Protein AF-A6R8X7-F1 (afdb_monomer_lite)

Radius of gyration: 47.47 Å; chains: 1; bounding box: 83×50×127 Å

Structure (mmCIF, N/CA/C/O backbone):
data_AF-A6R8X7-F1
#
_entry.id   AF-A6R8X7-F1
#
loop_
_atom_site.group_PDB
_atom_site.id
_atom_site.type_symbol
_atom_site.label_atom_id
_atom_site.label_alt_id
_atom_site.label_comp_id
_atom_site.label_asym_id
_atom_site.label_entity_id
_atom_site.label_seq_id
_atom_site.pdbx_PDB_ins_code
_atom_site.Cartn_x
_atom_site.Cartn_y
_atom_site.Cartn_z
_atom_site.occupancy
_atom_site.B_iso_or_equiv
_atom_site.auth_seq_id
_atom_site.auth_comp_id
_atom_site.auth_asym_id
_atom_site.auth_atom_id
_atom_site.pdbx_PDB_model_num
ATOM 1 N N . MET A 1 1 ? 37.451 43.771 -1.219 1.00 37.34 1 MET A N 1
ATOM 2 C CA . MET A 1 1 ? 36.396 43.006 -1.921 1.00 37.34 1 MET A CA 1
ATOM 3 C C . MET A 1 1 ? 36.317 41.623 -1.280 1.00 37.34 1 MET A C 1
ATOM 5 O O . MET A 1 1 ? 37.366 41.019 -1.134 1.00 37.34 1 MET A O 1
ATOM 9 N N . ALA A 1 2 ? 35.209 41.334 -0.580 1.00 38.22 2 ALA A N 1
ATOM 10 C CA . ALA A 1 2 ? 34.290 40.188 -0.779 1.00 38.22 2 ALA A CA 1
ATOM 11 C C . ALA A 1 2 ? 34.938 38.793 -0.572 1.00 38.22 2 ALA A C 1
ATOM 13 O O . ALA A 1 2 ? 35.832 38.441 -1.323 1.00 38.22 2 ALA A O 1
ATOM 14 N N . SER A 1 3 ? 34.662 38.105 0.554 1.00 43.19 3 SER A N 1
ATOM 15 C CA . SER A 1 3 ? 33.676 36.995 0.719 1.00 43.19 3 SER A CA 1
ATOM 16 C C . SER A 1 3 ? 34.099 35.733 -0.051 1.00 43.19 3 SER A C 1
ATOM 18 O O . SER A 1 3 ? 34.394 35.852 -1.227 1.00 43.19 3 SER A O 1
ATOM 20 N N . ALA A 1 4 ? 34.117 34.496 0.435 1.00 45.09 4 ALA A N 1
ATOM 21 C CA . ALA A 1 4 ? 33.889 33.788 1.694 1.00 45.09 4 ALA A CA 1
ATOM 22 C C . ALA A 1 4 ? 34.329 32.339 1.384 1.00 45.09 4 ALA A C 1
ATOM 24 O O . ALA A 1 4 ? 34.168 31.930 0.241 1.00 45.09 4 ALA A O 1
ATOM 25 N N . ASP A 1 5 ? 34.789 31.545 2.352 1.00 43.16 5 ASP A N 1
ATOM 26 C CA . ASP A 1 5 ? 34.767 30.086 2.190 1.00 43.16 5 ASP A CA 1
ATOM 27 C C . ASP A 1 5 ? 34.407 29.419 3.516 1.00 43.16 5 ASP A C 1
ATOM 29 O O . ASP A 1 5 ? 35.125 29.484 4.513 1.00 43.16 5 ASP A O 1
ATOM 33 N N . SER A 1 6 ? 33.215 28.831 3.509 1.00 47.00 6 SER A N 1
ATOM 34 C CA . SER A 1 6 ? 32.589 28.082 4.589 1.00 47.00 6 SER A CA 1
ATOM 35 C C . SER A 1 6 ? 32.490 26.629 4.119 1.00 47.00 6 SER A C 1
ATOM 37 O O . SER A 1 6 ? 31.904 26.388 3.058 1.00 47.00 6 SER A O 1
ATOM 39 N N . PRO A 1 7 ? 33.033 25.642 4.851 1.00 52.03 7 PRO A N 1
ATOM 40 C CA . PRO A 1 7 ? 32.789 24.242 4.542 1.00 52.03 7 PRO A CA 1
ATOM 41 C C . PRO A 1 7 ? 31.361 23.892 4.964 1.00 52.03 7 PRO A C 1
ATOM 43 O O . PRO A 1 7 ? 30.979 24.086 6.117 1.00 52.03 7 PRO A O 1
ATOM 46 N N . ARG A 1 8 ? 30.559 23.405 4.012 1.00 50.06 8 ARG A N 1
ATOM 47 C CA . ARG A 1 8 ? 29.165 23.008 4.234 1.00 50.06 8 ARG A CA 1
ATOM 48 C C . ARG A 1 8 ? 29.096 21.841 5.212 1.00 50.06 8 ARG A C 1
ATOM 50 O O . ARG A 1 8 ? 29.425 20.707 4.873 1.00 50.06 8 ARG A O 1
ATOM 57 N N . ASP A 1 9 ? 28.639 22.177 6.408 1.00 47.78 9 ASP A N 1
ATOM 58 C CA . ASP A 1 9 ? 28.334 21.285 7.511 1.00 47.78 9 ASP A CA 1
ATOM 59 C C . ASP A 1 9 ? 27.195 20.335 7.105 1.00 47.78 9 ASP A C 1
ATOM 61 O O . ASP A 1 9 ? 26.056 20.738 6.842 1.00 47.78 9 ASP A O 1
ATOM 65 N N . GLY A 1 10 ? 27.544 19.061 6.938 1.00 45.88 10 GLY A N 1
ATOM 66 C CA . GLY A 1 10 ? 26.615 17.997 6.607 1.00 45.88 10 GLY A CA 1
ATOM 67 C C . GLY A 1 10 ? 25.770 17.674 7.829 1.00 45.88 10 GLY A C 1
ATOM 68 O O . GLY A 1 10 ? 26.219 16.946 8.709 1.00 45.88 10 GLY A O 1
ATOM 69 N N . LEU A 1 11 ? 24.539 18.190 7.848 1.00 57.38 11 LEU A N 1
ATOM 70 C CA . LEU A 1 11 ? 23.482 17.848 8.800 1.00 57.38 11 LEU A CA 1
ATOM 71 C C . LEU A 1 11 ? 23.252 16.327 8.843 1.00 57.38 11 LEU A C 1
ATOM 73 O O . LEU A 1 11 ? 22.402 15.774 8.147 1.00 57.38 11 LEU A O 1
ATOM 77 N N . ARG A 1 12 ? 24.011 15.642 9.698 1.00 53.84 12 ARG A N 1
ATOM 78 C CA . ARG A 1 12 ? 23.612 14.371 10.289 1.00 53.84 12 ARG A CA 1
ATOM 79 C C . ARG A 1 12 ? 22.831 14.715 11.545 1.00 53.84 12 ARG A C 1
ATOM 81 O O . ARG A 1 12 ? 23.394 15.224 12.509 1.00 53.84 12 ARG A O 1
ATOM 88 N N . SER A 1 13 ? 21.527 14.473 11.523 1.00 58.03 13 SER A N 1
ATOM 89 C CA . SER A 1 13 ? 20.676 14.565 12.707 1.00 58.03 13 SER A CA 1
ATOM 90 C C . SER A 1 13 ? 21.036 13.432 13.671 1.00 58.03 13 SER A C 1
ATOM 92 O O . SER A 1 13 ? 20.394 12.386 13.694 1.00 58.03 13 SER A O 1
ATOM 94 N N . THR A 1 14 ? 22.105 13.616 14.439 1.00 56.12 14 THR A N 1
ATOM 95 C CA . THR A 1 14 ? 22.438 12.754 15.571 1.00 56.12 14 THR A CA 1
ATOM 96 C C . THR A 1 14 ? 21.538 13.158 16.730 1.00 56.12 14 THR A C 1
ATOM 98 O O . THR A 1 14 ? 21.715 14.221 17.322 1.00 56.12 14 THR A O 1
ATOM 101 N N . ILE A 1 15 ? 20.548 12.328 17.047 1.00 61.91 15 ILE A N 1
ATOM 102 C CA . ILE A 1 15 ? 19.757 12.486 18.267 1.00 61.91 15 ILE A CA 1
ATOM 103 C C . ILE A 1 15 ? 20.615 11.945 19.415 1.00 61.91 15 ILE A C 1
ATOM 105 O O . ILE A 1 15 ? 20.773 10.735 19.562 1.00 61.91 15 ILE A O 1
ATOM 109 N N . ILE A 1 16 ? 21.207 12.843 20.202 1.00 58.19 16 ILE A N 1
ATOM 110 C CA . ILE A 1 16 ? 21.877 12.486 21.455 1.00 58.19 16 ILE A CA 1
ATOM 111 C C . ILE A 1 16 ? 20.786 12.347 22.519 1.00 58.19 16 ILE A C 1
ATOM 113 O O . ILE A 1 16 ? 20.230 13.343 22.975 1.00 58.19 16 ILE A O 1
ATOM 117 N N . ILE A 1 17 ? 20.459 11.111 22.896 1.00 58.44 17 ILE A N 1
ATOM 118 C CA . ILE A 1 17 ? 19.644 10.829 24.081 1.00 58.44 17 ILE A CA 1
ATOM 119 C C . ILE A 1 17 ? 20.616 10.701 25.253 1.00 58.44 17 ILE A C 1
ATOM 121 O O . ILE A 1 17 ? 21.241 9.660 25.443 1.00 58.44 17 ILE A O 1
ATOM 125 N N . SER A 1 18 ? 20.777 11.774 26.024 1.00 51.78 18 SER A N 1
ATOM 126 C CA . SER A 1 18 ? 21.433 11.712 27.328 1.00 51.78 18 SER A CA 1
ATOM 127 C C . SER A 1 18 ? 20.451 11.114 28.336 1.00 51.78 18 SER A C 1
ATOM 129 O O . SER A 1 18 ? 19.640 11.827 28.927 1.00 51.78 18 SER A O 1
ATOM 131 N N . SER A 1 19 ? 20.494 9.792 28.495 1.00 59.34 19 SER A N 1
ATOM 132 C CA . SER A 1 19 ? 19.924 9.113 29.657 1.00 59.34 19 SER A CA 1
ATOM 133 C C . SER A 1 19 ? 20.885 9.274 30.824 1.00 59.34 19 SER A C 1
ATOM 135 O O . SER A 1 19 ? 21.751 8.431 31.027 1.00 59.34 19 SER A O 1
ATOM 137 N N . ASP A 1 20 ? 20.725 10.358 31.575 1.00 59.47 20 ASP A N 1
ATOM 138 C CA . ASP A 1 20 ? 21.207 10.396 32.948 1.00 59.47 20 ASP A CA 1
ATOM 139 C C . ASP A 1 20 ? 20.232 11.214 33.794 1.00 59.47 20 ASP A C 1
ATOM 141 O O . ASP A 1 20 ? 20.226 12.445 33.795 1.00 59.47 20 ASP A O 1
ATOM 145 N N . ALA A 1 21 ? 19.311 10.495 34.424 1.00 55.56 21 ALA A N 1
ATOM 146 C CA . ALA A 1 21 ? 18.496 11.005 35.508 1.00 55.56 21 ALA A CA 1
ATOM 147 C C . ALA A 1 21 ? 18.773 10.086 36.694 1.00 55.56 21 ALA A C 1
ATOM 149 O O . ALA A 1 21 ? 18.014 9.159 36.982 1.00 55.56 21 ALA A O 1
ATOM 150 N N . GLU A 1 22 ? 19.919 10.323 37.333 1.00 51.84 22 GLU A N 1
ATOM 151 C CA . GLU A 1 22 ? 20.111 9.962 38.727 1.00 51.84 22 GLU A CA 1
ATOM 152 C C . GLU A 1 22 ? 18.917 10.484 39.537 1.00 51.84 22 GLU A C 1
ATOM 154 O O . GLU A 1 22 ? 18.468 11.625 39.395 1.00 51.84 22 GLU A O 1
ATOM 159 N N . MET A 1 23 ? 18.376 9.596 40.363 1.00 56.53 23 MET A N 1
ATOM 160 C CA . MET A 1 23 ? 17.378 9.894 41.378 1.00 56.53 23 MET A CA 1
ATOM 161 C C . MET A 1 23 ? 17.953 10.921 42.363 1.00 56.53 23 MET A C 1
ATOM 163 O O . MET A 1 23 ? 18.663 10.545 43.292 1.00 56.53 23 MET A O 1
ATOM 167 N N . ASP A 1 24 ? 17.635 12.203 42.179 1.00 46.72 24 ASP A N 1
ATOM 168 C CA . ASP A 1 24 ? 17.902 13.225 43.192 1.00 46.72 24 ASP A CA 1
ATOM 169 C C . ASP A 1 24 ? 16.974 12.971 44.389 1.00 46.72 24 ASP A C 1
ATOM 171 O O . ASP A 1 24 ? 15.756 13.187 44.334 1.00 46.72 24 ASP A O 1
ATOM 175 N N . GLU A 1 25 ? 17.555 12.418 45.457 1.00 52.56 25 GLU A N 1
ATOM 176 C CA . GLU A 1 25 ? 16.937 12.339 46.772 1.00 52.56 25 GLU A CA 1
ATOM 177 C C . GLU A 1 25 ? 16.378 13.712 47.144 1.00 52.56 25 GLU A C 1
ATOM 179 O O . GLU A 1 25 ? 17.078 14.721 47.150 1.00 52.56 25 GLU A O 1
ATOM 184 N N . HIS A 1 26 ? 15.101 13.749 47.514 1.00 50.22 26 HIS A N 1
ATOM 185 C CA . HIS A 1 26 ? 14.464 14.943 48.045 1.00 50.22 26 HIS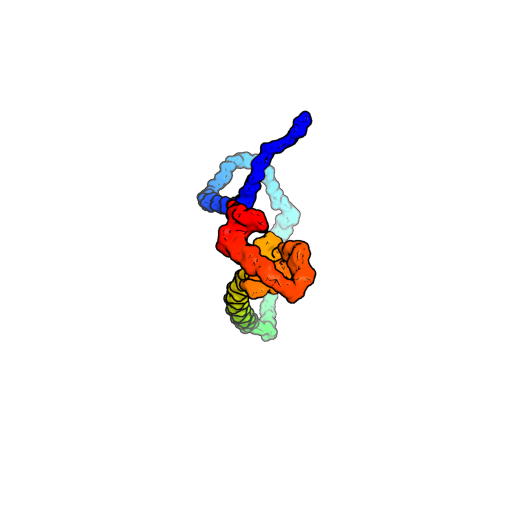 A CA 1
ATOM 186 C C . HIS A 1 26 ? 15.155 15.426 49.329 1.00 50.22 26 HIS A C 1
ATOM 188 O O . HIS A 1 26 ? 14.753 15.085 50.443 1.00 50.22 26 HIS A O 1
ATOM 194 N N . GLN A 1 27 ? 16.156 16.292 49.181 1.00 59.12 27 GLN A N 1
ATOM 195 C CA . GLN A 1 27 ? 16.726 17.049 50.280 1.00 59.12 27 GLN A CA 1
ATOM 196 C C . GLN A 1 27 ? 15.776 18.214 50.622 1.00 59.12 27 GLN A C 1
ATOM 198 O O . GLN A 1 27 ? 15.489 19.062 49.771 1.00 59.12 27 GLN A O 1
ATOM 203 N N . PRO A 1 28 ? 15.239 18.298 51.853 1.00 54.75 28 PRO A N 1
ATOM 204 C CA . PRO A 1 28 ? 14.342 19.384 52.219 1.00 54.75 28 PRO A CA 1
ATOM 205 C C . PRO A 1 28 ? 15.117 20.711 52.305 1.00 54.75 28 PRO A C 1
ATOM 207 O O . PRO A 1 28 ? 16.212 20.756 52.874 1.00 54.75 28 PRO A O 1
ATOM 210 N N . PRO A 1 29 ? 14.556 21.828 51.805 1.00 53.78 29 PRO A N 1
ATOM 211 C CA . PRO A 1 29 ? 15.255 23.104 51.796 1.00 53.78 29 PRO A CA 1
ATOM 212 C C . PRO A 1 29 ? 15.503 23.629 53.216 1.00 53.78 29 PRO A C 1
ATOM 214 O O . PRO A 1 29 ? 14.635 23.583 54.095 1.00 53.78 29 PRO A O 1
ATOM 217 N N . ALA A 1 30 ? 16.699 24.187 53.416 1.00 55.50 30 ALA A N 1
ATOM 218 C CA . ALA A 1 30 ? 17.148 24.792 54.662 1.00 55.50 30 ALA A CA 1
ATOM 219 C C . ALA A 1 30 ? 16.132 25.813 55.215 1.00 55.50 30 ALA A C 1
ATOM 221 O O . ALA A 1 30 ? 15.740 26.784 54.556 1.00 55.50 30 ALA A O 1
ATOM 222 N N . ARG A 1 31 ? 15.721 25.596 56.471 1.00 60.31 31 ARG A N 1
ATOM 223 C CA . ARG A 1 31 ? 14.788 26.444 57.227 1.00 60.31 31 ARG A CA 1
ATOM 224 C C . ARG A 1 31 ? 15.374 27.845 57.435 1.00 60.31 31 ARG A C 1
ATOM 226 O O . ARG A 1 31 ? 16.102 28.086 58.393 1.00 60.31 31 ARG A O 1
ATOM 233 N N . LYS A 1 32 ? 14.989 28.807 56.594 1.00 57.91 32 LYS A N 1
ATOM 234 C CA . LYS A 1 32 ? 15.135 30.232 56.926 1.00 57.91 32 LYS A CA 1
ATOM 235 C C . LYS A 1 32 ? 14.170 30.569 58.066 1.00 57.91 32 LYS A C 1
ATOM 237 O O . LYS A 1 32 ? 12.975 30.283 57.965 1.00 57.91 32 LYS A O 1
ATOM 242 N N . LEU A 1 33 ? 14.688 31.171 59.139 1.00 58.91 33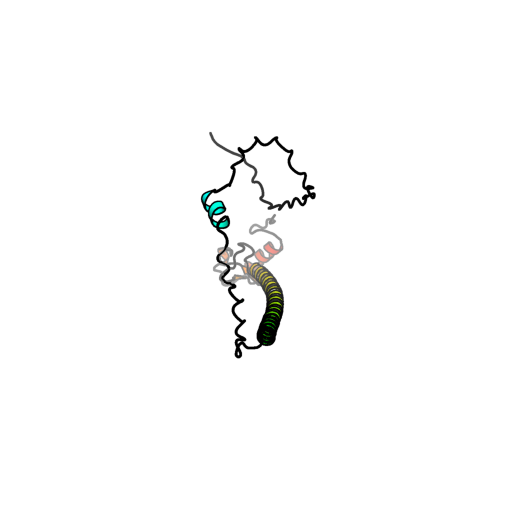 LEU A N 1
ATOM 243 C CA . LEU A 1 33 ? 13.915 31.711 60.261 1.00 58.91 33 LEU A CA 1
ATOM 244 C C . LEU A 1 33 ? 12.826 32.653 59.729 1.00 58.91 33 LEU A C 1
ATOM 246 O O . LEU A 1 33 ? 13.082 33.792 59.338 1.00 58.91 33 LEU A O 1
ATOM 250 N N . ARG A 1 34 ? 11.595 32.139 59.663 1.00 60.19 34 ARG A N 1
ATOM 251 C CA . ARG A 1 34 ? 10.413 32.895 59.257 1.00 60.19 34 ARG A CA 1
ATOM 252 C C . ARG A 1 34 ? 10.146 33.974 60.304 1.00 60.19 34 ARG A C 1
ATOM 254 O O . ARG A 1 34 ? 10.039 33.678 61.492 1.00 60.19 34 ARG A O 1
ATOM 261 N N . ARG A 1 35 ? 10.013 35.224 59.850 1.00 63.84 35 ARG A N 1
ATOM 262 C CA . ARG A 1 35 ? 9.504 36.344 60.656 1.00 63.84 35 ARG A CA 1
ATOM 263 C C . ARG A 1 35 ? 8.218 35.905 61.370 1.00 63.84 35 ARG A C 1
ATOM 265 O O . ARG A 1 35 ? 7.345 35.308 60.737 1.00 63.84 35 ARG A O 1
ATOM 272 N N . LYS A 1 36 ? 8.109 36.185 62.675 1.00 63.84 36 LYS A N 1
ATOM 273 C CA . LYS A 1 36 ? 6.896 35.916 63.459 1.00 63.84 36 LYS A CA 1
ATOM 274 C C . LYS A 1 36 ? 5.721 36.647 62.802 1.00 63.84 36 LYS A C 1
ATOM 276 O O . LYS A 1 36 ? 5.705 37.873 62.748 1.00 63.84 36 LYS A O 1
ATOM 281 N N . ARG A 1 37 ? 4.763 35.888 62.269 1.00 59.25 37 ARG A N 1
ATOM 282 C CA . ARG A 1 37 ? 3.480 36.411 61.786 1.00 59.25 37 ARG A CA 1
ATOM 283 C C . ARG A 1 37 ? 2.742 36.988 63.005 1.00 59.25 37 ARG A C 1
ATOM 285 O O . ARG A 1 37 ? 2.690 36.281 64.015 1.00 59.25 37 ARG A O 1
ATOM 292 N N . PRO A 1 38 ? 2.207 38.222 62.967 1.00 63.25 38 PRO A N 1
ATOM 293 C CA . PRO A 1 38 ? 1.314 38.695 64.018 1.00 63.25 38 PRO A CA 1
ATOM 294 C C . PRO A 1 38 ? 0.186 37.679 64.193 1.00 63.25 38 PRO A C 1
ATOM 296 O O . PRO A 1 38 ? -0.419 37.245 63.211 1.00 63.25 38 PRO A O 1
ATOM 299 N N . ARG A 1 39 ? -0.022 37.230 65.432 1.00 62.47 39 ARG A N 1
ATOM 300 C CA . ARG A 1 39 ? -1.066 36.270 65.784 1.00 62.47 39 ARG A CA 1
ATOM 301 C C . ARG A 1 39 ? -2.405 36.989 65.623 1.00 62.47 39 ARG A C 1
ATOM 303 O O . ARG A 1 39 ? -2.785 37.767 66.486 1.00 62.47 39 ARG A O 1
ATOM 310 N N . THR A 1 40 ? -3.063 36.793 64.485 1.00 63.31 40 THR A N 1
ATOM 311 C CA . THR A 1 40 ? -4.448 37.223 64.287 1.00 63.31 40 THR A CA 1
ATOM 312 C C . THR A 1 40 ? -5.310 36.380 65.216 1.00 63.31 40 THR A C 1
ATOM 314 O O . THR A 1 40 ? -5.409 35.168 65.031 1.00 63.31 40 THR A O 1
ATOM 317 N N . ASP A 1 41 ? -5.842 37.006 66.260 1.00 69.12 41 ASP A N 1
ATOM 318 C CA . ASP A 1 41 ? -6.781 36.371 67.172 1.00 69.12 41 ASP A CA 1
ATOM 319 C C . ASP A 1 41 ? -8.144 36.337 66.472 1.00 69.12 41 ASP A C 1
ATOM 321 O O . ASP A 1 41 ? -8.796 37.365 66.306 1.00 69.12 41 ASP A O 1
ATOM 325 N N . TYR A 1 42 ? -8.526 35.170 65.952 1.00 57.41 42 TYR A N 1
ATOM 326 C CA . TYR A 1 42 ? -9.816 34.948 65.289 1.00 57.41 42 TYR A CA 1
ATOM 327 C C . TYR A 1 42 ? -10.928 34.721 66.323 1.00 57.41 42 TYR A C 1
ATOM 329 O O . TYR A 1 42 ? -11.746 33.820 66.173 1.00 57.41 42 TYR A O 1
ATOM 337 N N . SER A 1 43 ? -10.948 35.520 67.388 1.00 68.25 43 SER A N 1
ATOM 338 C CA . SER A 1 43 ? -12.078 35.561 68.307 1.00 68.25 43 SER A CA 1
ATOM 339 C C . SER A 1 43 ? -13.075 36.583 67.772 1.00 68.25 43 SER A C 1
ATOM 341 O O . SER A 1 43 ? -12.779 37.777 67.700 1.00 68.25 43 SER A O 1
ATOM 343 N N . TYR A 1 44 ? -14.230 36.101 67.310 1.00 67.94 44 TYR A N 1
ATOM 344 C CA . TYR A 1 44 ? -15.323 36.940 66.828 1.00 67.94 44 TYR A CA 1
ATOM 345 C C . TYR A 1 44 ? -16.397 36.976 67.924 1.00 67.94 44 TYR A C 1
ATOM 347 O O . TYR A 1 44 ? -17.278 36.117 67.939 1.00 67.94 44 TYR A O 1
ATOM 355 N N . PRO A 1 45 ? -16.338 37.937 68.866 1.00 68.94 45 PRO A N 1
ATOM 356 C CA . PRO A 1 45 ? -17.146 37.912 70.092 1.00 68.94 45 PRO A CA 1
ATOM 357 C C . PRO A 1 45 ? -18.659 37.940 69.830 1.00 68.94 45 PRO A C 1
ATOM 359 O O . PRO A 1 45 ? -19.443 37.514 70.667 1.00 68.94 45 PRO A O 1
ATOM 362 N N . VAL A 1 46 ? -19.071 38.384 68.639 1.00 67.19 46 VAL A N 1
ATOM 363 C CA . VAL A 1 46 ? -20.468 38.362 68.186 1.00 67.19 46 VAL A CA 1
ATOM 364 C C . VAL A 1 46 ? -20.992 36.933 67.971 1.00 67.19 46 VAL A C 1
ATOM 366 O O . VAL A 1 46 ? -22.182 36.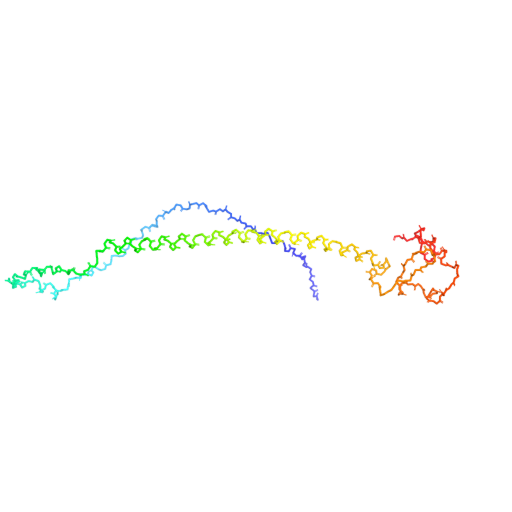713 68.155 1.00 67.19 46 VAL A O 1
ATOM 369 N N . TYR A 1 47 ? -20.137 35.966 67.604 1.00 67.12 47 TYR A N 1
ATOM 370 C CA . TYR A 1 47 ? -20.539 34.557 67.469 1.00 67.12 47 TYR A CA 1
ATOM 371 C C . TYR A 1 47 ? -20.492 33.804 68.797 1.00 67.12 47 TYR A C 1
ATOM 373 O O . TYR A 1 47 ? -21.332 32.942 69.015 1.00 67.12 47 TYR A O 1
ATOM 381 N N . GLU A 1 48 ? -19.555 34.132 69.686 1.00 67.62 48 GLU A N 1
ATOM 382 C CA . GLU A 1 48 ? -19.447 33.473 70.997 1.00 67.62 48 GLU A CA 1
ATOM 383 C C . GLU A 1 48 ? -20.662 33.799 71.888 1.00 67.62 48 GLU A C 1
ATOM 385 O O . GLU A 1 48 ? -21.241 32.902 72.493 1.00 67.62 48 GLU A O 1
ATOM 390 N N . ALA A 1 49 ? -21.152 35.046 71.851 1.00 69.56 49 ALA A N 1
ATOM 391 C CA . ALA A 1 49 ? -22.327 35.477 72.618 1.00 69.56 49 ALA A CA 1
ATOM 392 C C . ALA A 1 49 ? -23.652 34.794 72.206 1.00 69.56 49 ALA A C 1
ATOM 394 O O . ALA A 1 49 ? -24.632 34.875 72.939 1.00 69.56 49 ALA A O 1
ATOM 395 N N . LEU A 1 50 ? -23.704 34.115 71.050 1.00 63.81 50 LEU A N 1
ATOM 396 C CA . LEU A 1 50 ? -24.872 33.330 70.615 1.00 63.81 50 LEU A CA 1
ATOM 397 C C . LEU A 1 50 ? -25.001 31.986 71.351 1.00 63.81 50 LEU A C 1
ATOM 399 O O . LEU A 1 50 ? -26.039 31.335 71.233 1.00 63.81 50 LEU A O 1
ATOM 403 N N . PHE A 1 51 ? -23.963 31.559 72.077 1.00 62.38 51 PHE A N 1
ATOM 404 C CA . PHE A 1 51 ? -23.923 30.276 72.784 1.00 62.38 51 PHE A CA 1
ATOM 405 C C . PHE A 1 51 ? -24.056 30.403 74.311 1.00 62.38 51 PHE A C 1
ATOM 407 O O . PHE A 1 51 ? -24.171 29.377 74.981 1.00 62.38 51 PHE A O 1
ATOM 414 N N . ASP A 1 52 ? -24.083 31.629 74.847 1.00 65.00 52 ASP A N 1
ATOM 415 C CA . ASP A 1 52 ? -24.210 31.907 76.288 1.00 65.00 52 ASP A CA 1
ATOM 416 C C . ASP A 1 52 ? -25.670 31.994 76.778 1.00 65.00 52 ASP A C 1
ATOM 418 O O . ASP A 1 52 ? -25.922 32.006 77.986 1.00 65.00 52 ASP A O 1
ATOM 422 N N . ASP A 1 53 ? -26.651 32.019 75.869 1.00 67.12 53 ASP A N 1
ATOM 423 C CA . ASP A 1 53 ? -28.065 31.958 76.246 1.00 67.12 53 ASP A CA 1
ATOM 424 C C . ASP A 1 53 ? -28.430 30.536 76.720 1.00 67.12 53 ASP A C 1
ATOM 426 O O . ASP A 1 53 ? -28.147 29.557 76.016 1.00 67.12 53 ASP A O 1
ATOM 430 N N . PRO A 1 54 ? -29.106 30.369 77.878 1.00 64.31 54 PRO A N 1
ATOM 431 C CA . PRO A 1 54 ? -29.632 29.074 78.282 1.00 64.31 54 PRO A CA 1
ATOM 432 C C . PRO A 1 54 ? -30.574 28.579 77.188 1.00 64.31 54 PRO A C 1
ATOM 434 O O . PRO A 1 54 ? -31.619 29.183 76.936 1.00 64.31 54 PRO A O 1
ATOM 437 N N . ALA A 1 55 ? -30.187 27.487 76.526 1.00 63.56 55 ALA A N 1
ATOM 438 C CA . ALA A 1 55 ? -30.973 26.887 75.462 1.00 63.56 55 ALA A CA 1
ATOM 439 C C . ALA A 1 55 ? -32.438 26.751 75.916 1.00 63.56 55 ALA A C 1
ATOM 441 O O . ALA A 1 55 ? -32.683 26.177 76.986 1.00 63.56 55 ALA A O 1
ATOM 442 N N . PRO A 1 56 ? -33.428 27.223 75.132 1.00 53.72 56 PRO A N 1
ATOM 443 C CA . PRO A 1 56 ? -34.803 26.828 75.360 1.00 53.72 56 PRO A CA 1
ATOM 444 C C . PRO A 1 56 ? -34.819 25.302 75.326 1.00 53.72 56 PRO A C 1
ATOM 446 O O . PRO A 1 56 ? -34.511 24.693 74.300 1.00 53.72 56 PRO A O 1
ATOM 449 N N . SER A 1 57 ? -35.125 24.682 76.466 1.00 58.03 57 SER A N 1
ATOM 450 C CA . SER A 1 57 ? -35.352 23.242 76.590 1.00 58.03 57 SER A CA 1
ATOM 451 C C . SER A 1 57 ? -36.677 22.888 75.911 1.00 58.03 57 SER A C 1
ATOM 453 O O . SER A 1 57 ? -37.629 22.406 76.518 1.00 58.03 57 SER A O 1
ATOM 455 N N . GLU A 1 58 ? -36.765 23.163 74.616 1.00 55.09 58 GLU A N 1
ATOM 456 C CA . GLU A 1 58 ? -37.662 22.449 73.739 1.00 55.09 58 GLU A CA 1
ATOM 457 C C . GLU A 1 58 ? -36.906 21.196 73.330 1.00 55.09 58 GLU A C 1
ATOM 459 O O . GLU A 1 58 ? -36.053 21.219 72.441 1.00 55.09 58 GLU A O 1
ATOM 464 N N . MET A 1 59 ? -37.207 20.089 74.011 1.00 54.12 59 MET A N 1
ATOM 465 C CA . MET A 1 59 ? -36.902 18.746 73.532 1.00 54.12 59 MET A CA 1
ATOM 466 C C . MET A 1 59 ? -37.500 18.583 72.130 1.00 54.12 59 MET A C 1
ATOM 468 O O . MET A 1 59 ? -38.603 18.065 71.952 1.00 54.12 59 MET A O 1
ATOM 472 N N . ARG A 1 60 ? -36.767 19.026 71.107 1.00 53.84 60 ARG A N 1
ATOM 473 C CA . ARG A 1 60 ? -37.025 18.677 69.720 1.00 53.84 60 ARG A CA 1
ATOM 474 C C . ARG A 1 60 ? -36.751 17.191 69.624 1.00 53.84 60 ARG A C 1
ATOM 476 O O . ARG A 1 60 ? -35.607 16.763 69.491 1.00 53.84 60 ARG A O 1
ATOM 483 N N . GLN A 1 61 ? -37.811 16.395 69.753 1.00 62.75 61 GLN A N 1
ATOM 484 C CA . GLN A 1 61 ? -37.743 14.983 69.420 1.00 62.75 61 GLN A CA 1
ATOM 485 C C . GLN A 1 61 ? -37.078 14.861 68.042 1.00 62.75 61 GLN A C 1
ATOM 487 O O . GLN A 1 61 ? -37.469 15.599 67.129 1.00 62.75 61 GLN A O 1
ATOM 492 N N . PRO A 1 62 ? -36.090 13.961 67.872 1.00 61.34 62 PRO A N 1
ATOM 493 C CA . PRO A 1 62 ? -35.514 13.723 66.563 1.00 61.34 62 PRO A CA 1
ATOM 494 C C . PRO A 1 62 ? -36.677 13.425 65.617 1.00 61.34 62 PRO A C 1
ATOM 496 O O . PRO A 1 62 ? -37.521 12.590 65.972 1.00 61.34 62 PRO A O 1
ATOM 499 N N . PRO A 1 63 ? -36.790 14.114 64.465 1.00 60.47 63 PRO A N 1
ATOM 500 C CA . PRO A 1 63 ? -37.888 13.875 63.548 1.00 60.47 63 PRO A CA 1
ATOM 501 C C . PRO A 1 63 ? -37.897 12.380 63.261 1.00 60.47 63 PRO A C 1
ATOM 503 O O . PRO A 1 63 ? -36.909 11.836 62.761 1.00 60.47 63 PRO A O 1
ATOM 506 N N . LYS A 1 64 ? -38.975 11.701 63.681 1.00 63.28 64 LYS A N 1
ATOM 507 C CA . LYS A 1 64 ? -39.137 10.257 63.505 1.00 63.28 64 LYS A CA 1
ATOM 508 C C . LYS A 1 64 ? -38.834 9.983 62.042 1.00 63.28 64 LYS A C 1
ATOM 510 O O . LYS A 1 64 ? -39.580 10.463 61.188 1.00 63.28 64 LYS A O 1
ATOM 515 N N . LYS A 1 65 ? -37.709 9.303 61.767 1.00 63.28 65 LYS A N 1
ATOM 516 C CA . LYS A 1 65 ? -37.260 8.972 60.411 1.00 63.28 65 LYS A CA 1
ATOM 517 C C . LYS A 1 65 ? -38.459 8.362 59.700 1.00 63.28 65 LYS A C 1
ATOM 519 O O . LYS A 1 65 ? -38.847 7.235 60.005 1.00 63.28 65 LYS A O 1
ATOM 524 N N . ARG A 1 66 ? -39.103 9.132 58.820 1.00 60.50 66 ARG A N 1
ATOM 525 C CA . ARG A 1 66 ? -40.196 8.621 58.004 1.00 60.50 66 ARG A CA 1
ATOM 526 C C . ARG A 1 66 ? -39.558 7.524 57.162 1.00 60.50 66 ARG A C 1
ATOM 528 O O . ARG A 1 66 ? -38.701 7.819 56.335 1.00 60.50 66 ARG A O 1
ATOM 535 N N . LYS A 1 67 ? -39.900 6.260 57.430 1.00 58.81 67 LYS A N 1
ATOM 536 C CA . LYS A 1 67 ? -39.595 5.160 56.513 1.00 58.81 67 LYS A CA 1
ATOM 537 C C . LYS A 1 67 ? -40.279 5.533 55.207 1.00 58.81 67 LYS A C 1
ATOM 539 O O . LYS A 1 67 ? -41.502 5.501 55.149 1.00 58.81 67 LYS A O 1
ATOM 544 N N . ILE A 1 68 ? -39.507 5.975 54.219 1.00 60.03 68 ILE A N 1
ATOM 545 C CA . ILE A 1 68 ? -40.000 6.184 52.861 1.00 60.03 68 ILE A CA 1
ATOM 546 C C . ILE A 1 68 ? -40.255 4.771 52.321 1.00 60.03 68 ILE A C 1
ATOM 548 O O . ILE A 1 68 ? -39.283 4.052 52.096 1.00 60.03 68 ILE A O 1
ATOM 552 N N . PRO A 1 69 ? -41.513 4.318 52.175 1.00 58.69 69 PRO A N 1
ATOM 553 C CA . PRO A 1 69 ? -41.800 2.906 51.909 1.00 58.69 69 PRO A CA 1
ATOM 554 C C . PRO A 1 69 ? -41.468 2.482 50.471 1.00 58.69 69 PRO A C 1
ATOM 556 O O . PRO A 1 69 ? -41.454 1.295 50.179 1.00 58.69 69 PRO A O 1
ATOM 559 N N . ASN A 1 70 ? -41.194 3.451 49.589 1.00 59.78 70 ASN A N 1
ATOM 560 C CA . ASN A 1 70 ? -41.099 3.264 48.139 1.00 59.78 70 ASN A CA 1
ATOM 561 C C . ASN A 1 70 ? -39.710 3.576 47.563 1.00 59.78 70 ASN A C 1
ATOM 563 O O . ASN A 1 70 ? -39.586 3.769 46.357 1.00 59.78 70 ASN A O 1
ATOM 567 N N . LEU A 1 71 ? -38.667 3.680 48.395 1.00 60.25 71 LEU A N 1
ATOM 568 C CA . LEU A 1 71 ? -37.309 3.799 47.868 1.00 60.25 71 LEU A CA 1
ATOM 569 C C . LEU A 1 71 ? -36.881 2.398 47.402 1.00 60.25 71 LEU A C 1
ATOM 571 O O . LEU A 1 71 ? -36.829 1.498 48.247 1.00 60.25 71 LEU A O 1
ATOM 575 N N . PRO A 1 72 ? -36.626 2.173 46.097 1.00 65.62 72 PRO A N 1
ATOM 576 C CA . PRO A 1 72 ? -36.108 0.892 45.635 1.00 65.62 72 PRO A CA 1
ATOM 577 C C . PRO A 1 72 ? -34.859 0.557 46.447 1.00 65.62 72 PRO A C 1
ATOM 579 O O . PRO A 1 72 ? -34.087 1.456 46.792 1.00 65.62 72 PRO A O 1
ATOM 582 N N . ASN A 1 73 ? -34.699 -0.719 46.811 1.00 80.44 73 ASN A N 1
ATOM 583 C CA . ASN A 1 73 ? -33.595 -1.161 47.653 1.00 80.44 73 ASN A CA 1
ATOM 584 C C . ASN A 1 73 ? -32.279 -0.671 47.033 1.00 80.44 73 ASN A C 1
ATOM 586 O O . ASN A 1 73 ? -31.884 -1.137 45.965 1.00 80.44 73 ASN A O 1
ATOM 590 N N . LEU A 1 74 ? -31.629 0.293 47.688 1.00 86.00 74 LEU A N 1
ATOM 591 C CA . LEU A 1 74 ? -30.443 0.976 47.175 1.00 86.00 74 LEU A CA 1
ATOM 592 C C . LEU A 1 74 ? -29.345 -0.020 46.773 1.00 86.00 74 LEU A C 1
ATOM 594 O O . LEU A 1 74 ? -28.647 0.215 45.791 1.00 86.00 74 LEU A O 1
ATOM 598 N N . GLY A 1 75 ? -29.252 -1.154 47.481 1.00 89.50 75 GLY A N 1
ATOM 599 C CA . GLY A 1 75 ? -28.343 -2.248 47.137 1.00 89.50 75 GLY A CA 1
ATOM 600 C C . GLY A 1 75 ? -28.617 -2.819 45.745 1.00 89.50 75 GLY A C 1
ATOM 601 O O . GLY A 1 75 ? -27.709 -2.887 44.928 1.00 89.50 75 GLY A O 1
ATOM 602 N N . THR A 1 76 ? -29.880 -3.107 45.421 1.00 88.81 76 THR A N 1
ATOM 603 C CA . THR A 1 76 ? -30.263 -3.650 44.102 1.00 88.81 76 THR A CA 1
ATOM 604 C C . THR A 1 76 ? -30.015 -2.664 42.957 1.00 88.81 76 THR A C 1
ATOM 606 O O . THR A 1 76 ? -29.600 -3.067 41.871 1.00 88.81 76 THR A O 1
ATOM 609 N N . VAL A 1 77 ? -30.216 -1.361 43.195 1.00 91.38 77 VAL A N 1
ATOM 610 C CA . VAL A 1 77 ? -29.937 -0.311 42.200 1.00 91.38 77 VAL A CA 1
ATOM 611 C C . VAL A 1 77 ? -28.436 -0.213 41.937 1.00 91.38 77 VAL A C 1
ATOM 613 O O . VAL A 1 77 ? -28.020 -0.138 40.782 1.00 91.38 77 VAL A O 1
ATOM 616 N N . LEU A 1 78 ? -27.623 -0.253 42.996 1.00 94.88 78 LEU A N 1
ATOM 617 C CA . LEU A 1 78 ? -26.169 -0.194 42.893 1.00 94.88 78 LEU A CA 1
ATOM 618 C C . LEU A 1 78 ? -25.596 -1.434 42.194 1.00 94.88 78 LEU A C 1
ATOM 620 O O . LEU A 1 78 ? -24.761 -1.298 41.306 1.00 94.88 78 LEU A O 1
ATOM 624 N N . GLU A 1 79 ? -26.072 -2.628 42.546 1.00 94.69 79 GLU A N 1
ATOM 625 C CA . GLU A 1 79 ? -25.681 -3.882 41.892 1.00 94.69 79 GLU A CA 1
ATOM 626 C C . GLU A 1 79 ? -26.022 -3.867 40.399 1.00 94.69 79 GLU A C 1
ATOM 628 O O . GLU A 1 79 ? -25.171 -4.178 39.567 1.00 94.69 79 GLU A O 1
ATOM 633 N N . THR A 1 80 ? -27.233 -3.422 40.044 1.00 95.81 80 THR A N 1
ATOM 634 C CA . THR A 1 80 ? -27.661 -3.309 38.641 1.00 95.81 80 THR A CA 1
ATOM 635 C C . THR A 1 80 ? -26.798 -2.306 37.874 1.00 95.81 80 THR A C 1
ATOM 637 O O . THR A 1 80 ? -26.377 -2.585 36.751 1.00 95.81 80 THR A O 1
ATOM 640 N N . ALA A 1 81 ? -26.493 -1.153 38.476 1.00 96.56 81 ALA A N 1
ATOM 641 C CA . ALA A 1 81 ? -25.627 -0.148 37.865 1.00 96.56 81 ALA A CA 1
ATOM 642 C C . ALA A 1 81 ? -24.200 -0.680 37.656 1.00 96.56 81 ALA A C 1
ATOM 644 O O . ALA A 1 81 ? -23.647 -0.534 36.566 1.00 96.56 81 ALA A O 1
ATOM 645 N N . ASN A 1 82 ? -23.632 -1.354 38.658 1.00 97.56 82 ASN A N 1
ATOM 646 C CA . ASN A 1 82 ? -22.301 -1.954 38.572 1.00 97.56 82 ASN A CA 1
ATOM 647 C C . ASN A 1 82 ? -22.237 -3.033 37.489 1.00 97.56 82 ASN A C 1
ATOM 649 O O . ASN A 1 82 ? -21.296 -3.050 36.696 1.00 97.56 82 ASN A O 1
ATOM 653 N N . GLN A 1 83 ? -23.257 -3.889 37.405 1.00 97.88 83 GLN A N 1
ATOM 654 C CA . GLN A 1 83 ? -23.337 -4.895 36.351 1.00 97.88 83 GLN A CA 1
ATOM 655 C C . GLN A 1 83 ? -23.458 -4.248 34.965 1.00 97.88 83 GLN A C 1
ATOM 657 O O . GLN A 1 83 ? -22.817 -4.699 34.017 1.00 97.88 83 GLN A O 1
ATOM 662 N N . GLY A 1 84 ? -24.237 -3.169 34.843 1.00 98.25 84 GLY A N 1
ATOM 663 C CA . GLY A 1 84 ? -24.340 -2.389 33.610 1.00 98.25 84 GLY A CA 1
ATOM 664 C C . GLY A 1 84 ? -22.992 -1.818 33.168 1.00 98.25 84 GLY A C 1
ATOM 665 O O . GLY A 1 84 ? -22.607 -1.988 32.013 1.00 98.25 84 GLY A O 1
ATOM 666 N N . ILE A 1 85 ? -22.244 -1.209 34.093 1.00 98.38 85 ILE A N 1
ATOM 667 C CA . ILE A 1 85 ? -20.899 -0.674 33.830 1.00 98.38 85 ILE A CA 1
ATOM 668 C C . ILE A 1 85 ? -19.949 -1.791 33.392 1.00 98.38 85 ILE A C 1
ATOM 670 O O . ILE A 1 85 ? -19.245 -1.631 32.398 1.00 98.38 85 ILE A O 1
ATOM 674 N N . HIS A 1 86 ? -19.960 -2.929 34.090 1.00 98.44 86 HIS A N 1
ATOM 675 C CA . HIS A 1 86 ? -19.120 -4.074 33.747 1.00 98.44 86 HIS A CA 1
ATOM 676 C C . HIS A 1 86 ? -19.416 -4.593 32.334 1.00 98.44 86 HIS A C 1
ATOM 678 O O . HIS A 1 86 ? -18.504 -4.816 31.545 1.00 98.44 86 HIS A O 1
ATOM 684 N N . ASN A 1 87 ? -20.694 -4.738 31.978 1.00 98.25 87 ASN A N 1
ATOM 685 C CA . ASN A 1 87 ? -21.085 -5.210 30.650 1.00 98.25 87 ASN A CA 1
ATOM 686 C C . ASN A 1 87 ? -20.639 -4.245 29.540 1.00 98.25 87 ASN A C 1
ATOM 688 O O . ASN A 1 87 ? -20.186 -4.691 28.487 1.00 98.25 87 ASN A O 1
ATOM 692 N N . ILE A 1 88 ? -20.747 -2.932 29.775 1.00 98.50 88 ILE A N 1
ATOM 693 C CA . ILE A 1 88 ? -20.265 -1.913 28.832 1.00 98.50 88 ILE A CA 1
ATOM 694 C C . ILE A 1 88 ? -18.744 -2.001 28.693 1.00 98.50 88 ILE A C 1
ATOM 696 O O . ILE A 1 88 ? -18.241 -1.998 27.572 1.00 98.50 88 ILE A O 1
ATOM 700 N N . PHE A 1 89 ? -18.021 -2.114 29.809 1.00 98.69 89 PHE A N 1
ATOM 701 C CA . PHE A 1 89 ? -16.566 -2.231 29.803 1.00 98.69 89 PHE A CA 1
ATOM 702 C C . PHE A 1 89 ? -16.098 -3.439 28.986 1.00 98.69 89 PHE A C 1
ATOM 704 O O . PHE A 1 89 ? -15.268 -3.283 28.095 1.00 98.69 89 PHE A O 1
ATOM 711 N N . GLU A 1 90 ? -16.676 -4.617 29.222 1.00 98.50 90 GLU A N 1
ATOM 712 C CA . GLU A 1 90 ? -16.325 -5.829 28.477 1.00 98.50 90 GLU A CA 1
ATOM 713 C C . GLU A 1 90 ? -16.635 -5.700 26.981 1.00 98.50 90 GLU A C 1
ATOM 715 O O . GLU A 1 90 ? -15.823 -6.090 26.140 1.00 98.50 90 GLU A O 1
ATOM 720 N N . ALA A 1 91 ? -17.780 -5.106 26.628 1.00 98.56 91 ALA A N 1
ATOM 721 C CA . ALA A 1 91 ? -18.149 -4.889 25.233 1.00 98.56 91 ALA A CA 1
ATOM 722 C C . ALA A 1 91 ? -17.183 -3.928 24.519 1.00 98.56 91 ALA A C 1
ATOM 724 O O . ALA A 1 91 ? -16.758 -4.203 23.397 1.00 98.56 91 ALA A O 1
ATOM 725 N N . GLU A 1 92 ? -16.814 -2.815 25.154 1.00 98.50 92 GLU A N 1
ATOM 726 C CA . GLU A 1 92 ? -15.849 -1.861 24.596 1.00 98.50 92 GLU A CA 1
ATOM 727 C C . GLU A 1 92 ? -14.436 -2.447 24.529 1.00 98.50 92 GLU A C 1
ATOM 729 O O . GLU A 1 92 ? -13.735 -2.273 23.534 1.00 98.50 92 GLU A O 1
ATOM 734 N N . HIS A 1 93 ? -14.029 -3.219 25.535 1.00 98.62 93 HIS A N 1
ATOM 735 C CA . HIS A 1 93 ? -12.749 -3.916 25.531 1.00 98.62 93 HIS A CA 1
ATOM 736 C C . HIS A 1 93 ? -12.662 -4.950 24.397 1.00 98.62 93 HIS A C 1
ATOM 738 O O . HIS A 1 93 ? -11.644 -5.022 23.706 1.00 98.62 93 HIS A O 1
ATOM 744 N N . ALA A 1 94 ? -13.736 -5.704 24.139 1.00 98.62 94 ALA A N 1
ATOM 745 C CA . ALA A 1 94 ? -13.803 -6.624 23.006 1.00 98.62 94 ALA A CA 1
ATOM 746 C C . ALA A 1 94 ? -13.677 -5.893 21.657 1.00 98.62 94 ALA A C 1
ATOM 748 O O . ALA A 1 94 ? -12.937 -6.345 20.783 1.00 98.62 94 ALA A O 1
ATOM 749 N N . LYS A 1 95 ? -14.334 -4.734 21.499 1.00 98.69 95 LYS A N 1
ATOM 750 C CA . LYS A 1 95 ? -14.169 -3.881 20.306 1.00 98.69 95 LYS A CA 1
ATOM 751 C C . LYS A 1 95 ? -12.735 -3.369 20.166 1.00 98.69 95 LYS A C 1
ATOM 753 O O . LYS A 1 95 ? -12.200 -3.375 19.063 1.00 98.69 95 LYS A O 1
ATOM 758 N N . GLY A 1 96 ? -12.111 -2.959 21.272 1.00 98.69 96 GLY A N 1
ATOM 759 C CA . GLY A 1 96 ? -10.719 -2.512 21.298 1.00 98.69 96 GLY A CA 1
ATOM 760 C C . GLY A 1 96 ? -9.757 -3.589 20.800 1.00 98.69 96 GLY A C 1
ATOM 761 O O . GLY A 1 96 ? -8.922 -3.308 19.945 1.00 98.69 96 GLY A O 1
ATOM 762 N N . LYS A 1 97 ? -9.937 -4.835 21.254 1.00 98.69 97 LYS A N 1
ATOM 763 C CA . LYS A 1 97 ? -9.154 -5.984 20.776 1.00 98.69 97 LYS A CA 1
ATOM 764 C C . LYS A 1 97 ? -9.337 -6.244 19.284 1.00 98.69 97 LYS A C 1
ATOM 766 O O . LYS A 1 97 ? -8.351 -6.388 18.573 1.00 98.69 97 LYS A O 1
ATOM 771 N N . ALA A 1 98 ? -10.580 -6.252 18.802 1.00 98.62 98 ALA A N 1
ATOM 772 C CA . ALA A 1 98 ? -10.858 -6.459 17.381 1.00 98.62 98 ALA A CA 1
ATOM 773 C C . ALA A 1 98 ? -10.212 -5.369 16.507 1.00 98.62 98 ALA A C 1
ATOM 775 O O . ALA A 1 98 ? -9.620 -5.664 15.470 1.00 98.62 98 ALA A O 1
ATOM 776 N N . LEU A 1 99 ? -10.271 -4.109 16.951 1.00 98.81 99 LEU A N 1
ATOM 777 C CA . LEU A 1 99 ? -9.630 -2.999 16.251 1.00 98.81 99 LEU A CA 1
ATOM 778 C C . LEU A 1 99 ? -8.100 -3.116 16.268 1.00 98.81 99 LEU A C 1
ATOM 780 O O . LEU A 1 99 ? -7.445 -2.808 15.275 1.00 98.81 99 LEU A O 1
ATOM 784 N N . GLU A 1 100 ? -7.515 -3.560 17.380 1.00 98.75 100 GLU A N 1
ATOM 785 C CA . GLU A 1 100 ? -6.074 -3.787 17.479 1.00 98.75 100 GLU A CA 1
ATOM 786 C C . GLU A 1 100 ? -5.602 -4.873 16.500 1.00 98.75 100 GLU A C 1
ATOM 788 O O . GLU A 1 100 ? -4.610 -4.671 15.795 1.00 98.75 100 GLU A O 1
ATOM 793 N N . GLU A 1 101 ? -6.340 -5.979 16.389 1.00 98.69 101 GLU A N 1
ATOM 794 C CA . GLU A 1 101 ? -6.078 -7.037 15.406 1.00 98.69 101 GLU A CA 1
ATOM 795 C C . GLU A 1 101 ? -6.164 -6.511 13.965 1.00 98.69 101 GLU A C 1
ATOM 797 O O . GLU A 1 101 ? -5.283 -6.789 13.145 1.00 98.69 101 GLU A O 1
ATOM 802 N N . GLU A 1 102 ? -7.169 -5.687 13.652 1.00 98.69 102 GLU A N 1
ATOM 803 C CA . GLU A 1 102 ? -7.308 -5.067 12.331 1.00 98.69 102 GLU A CA 1
ATOM 804 C C . GLU A 1 102 ? -6.139 -4.121 12.020 1.00 98.69 102 GLU A C 1
ATOM 806 O O . GLU A 1 102 ? -5.564 -4.168 10.930 1.00 98.69 102 GLU A O 1
ATOM 811 N N . VAL A 1 103 ? -5.715 -3.306 12.989 1.00 98.81 103 VAL A N 1
ATOM 812 C CA . VAL A 1 103 ? -4.544 -2.431 12.842 1.00 98.81 103 VAL A CA 1
ATOM 813 C C . VAL A 1 103 ? -3.277 -3.249 12.592 1.00 98.81 103 VAL A C 1
ATOM 815 O O . VAL A 1 103 ? -2.472 -2.879 11.733 1.00 98.81 103 VAL A O 1
ATOM 818 N N . GLN A 1 104 ? -3.079 -4.358 13.306 1.00 98.75 104 GLN A N 1
ATOM 819 C CA . GLN A 1 104 ? -1.937 -5.246 13.082 1.00 98.75 104 GLN A CA 1
ATOM 820 C C . GLN A 1 104 ? -1.976 -5.871 11.681 1.00 98.75 104 GLN A C 1
ATOM 822 O O . GLN A 1 104 ? -0.962 -5.856 10.975 1.00 98.75 104 GLN A O 1
ATOM 827 N N . HIS A 1 105 ? -3.144 -6.344 11.242 1.00 98.69 105 HIS A N 1
ATOM 828 C CA . HIS A 1 105 ? -3.342 -6.874 9.895 1.00 98.69 105 HIS A CA 1
ATOM 829 C C . HIS A 1 105 ? -3.022 -5.826 8.817 1.00 98.69 105 HIS A C 1
ATOM 831 O O . HIS A 1 105 ? -2.233 -6.088 7.905 1.00 98.69 105 HIS A O 1
ATOM 837 N N . LEU A 1 106 ? -3.570 -4.614 8.944 1.00 98.81 106 LEU A N 1
ATOM 838 C CA . LEU A 1 106 ? -3.332 -3.521 8.000 1.00 98.81 106 LEU A CA 1
ATOM 839 C C . LEU A 1 106 ? -1.855 -3.120 7.950 1.00 98.81 106 LEU A C 1
ATOM 841 O O . LEU A 1 106 ? -1.322 -2.873 6.869 1.00 98.81 106 LEU A O 1
ATOM 845 N N . ARG A 1 107 ? -1.158 -3.103 9.092 1.00 98.81 107 ARG A N 1
ATOM 846 C CA . ARG A 1 107 ? 0.292 -2.852 9.133 1.00 98.81 107 ARG A CA 1
ATOM 847 C C . ARG A 1 107 ? 1.069 -3.912 8.358 1.00 98.81 107 ARG A C 1
ATOM 849 O O . ARG A 1 107 ? 1.912 -3.554 7.538 1.00 98.81 107 ARG A O 1
ATOM 856 N N . ALA A 1 108 ? 0.760 -5.192 8.562 1.00 98.62 108 ALA A N 1
ATOM 857 C CA . ALA A 1 108 ? 1.395 -6.281 7.821 1.00 98.62 108 ALA A CA 1
ATOM 858 C C . ALA A 1 108 ? 1.131 -6.170 6.310 1.00 98.62 108 ALA A C 1
ATOM 860 O O . ALA A 1 108 ? 2.029 -6.381 5.489 1.00 98.62 108 ALA A O 1
ATOM 861 N N . GLU A 1 109 ? -0.087 -5.785 5.927 1.00 98.75 109 GLU A N 1
ATOM 862 C CA . GLU A 1 109 ? -0.440 -5.560 4.532 1.00 98.75 109 GLU A CA 1
ATOM 863 C C . GLU A 1 109 ? 0.310 -4.372 3.911 1.00 98.75 109 GLU A C 1
ATOM 865 O O . GLU A 1 109 ? 0.794 -4.494 2.782 1.00 98.75 109 GLU A O 1
ATOM 870 N N . ILE A 1 110 ? 0.454 -3.255 4.630 1.00 98.81 110 ILE A N 1
ATOM 871 C CA . ILE A 1 110 ? 1.253 -2.105 4.184 1.00 98.81 110 ILE A CA 1
ATOM 872 C C . ILE A 1 110 ? 2.707 -2.528 3.976 1.00 98.81 110 ILE A C 1
ATOM 874 O O . ILE A 1 110 ? 3.263 -2.267 2.914 1.00 98.81 110 ILE A O 1
ATOM 878 N N . THR A 1 111 ? 3.310 -3.245 4.927 1.00 98.75 111 THR A N 1
ATOM 879 C CA . THR A 1 111 ? 4.686 -3.747 4.785 1.00 98.75 111 THR A CA 1
ATOM 880 C C . THR A 1 111 ? 4.837 -4.636 3.549 1.00 98.75 111 THR A C 1
ATOM 882 O O . THR A 1 111 ? 5.778 -4.466 2.772 1.00 98.75 111 THR A O 1
ATOM 885 N N . ARG A 1 112 ? 3.884 -5.544 3.309 1.00 98.75 112 ARG A N 1
ATOM 886 C CA . ARG A 1 112 ? 3.876 -6.405 2.118 1.00 98.75 112 ARG A CA 1
ATOM 887 C C . ARG A 1 112 ? 3.765 -5.595 0.822 1.00 98.75 112 ARG A C 1
ATOM 889 O O . ARG A 1 112 ? 4.482 -5.886 -0.135 1.00 98.75 112 ARG A O 1
ATOM 896 N N . LYS A 1 113 ? 2.864 -4.607 0.778 1.00 98.75 113 LYS A N 1
ATOM 897 C CA . LYS A 1 113 ? 2.655 -3.744 -0.396 1.00 98.75 113 LYS A CA 1
ATOM 898 C C . LYS A 1 113 ? 3.861 -2.847 -0.661 1.00 98.75 113 LYS A C 1
ATOM 900 O O . LYS A 1 113 ? 4.267 -2.752 -1.812 1.00 98.75 113 LYS A O 1
ATOM 905 N N . ASN A 1 114 ? 4.486 -2.287 0.371 1.00 98.75 114 ASN A N 1
ATOM 906 C CA . ASN A 1 114 ? 5.716 -1.508 0.226 1.00 98.75 114 ASN A CA 1
ATOM 907 C C . ASN A 1 114 ? 6.831 -2.356 -0.395 1.00 98.75 114 ASN A C 1
ATOM 909 O O . ASN A 1 114 ? 7.423 -1.948 -1.384 1.00 98.75 114 ASN A O 1
ATOM 913 N N . GLY A 1 115 ? 7.015 -3.598 0.068 1.00 98.62 115 GLY A N 1
ATOM 914 C CA . GLY A 1 115 ? 7.994 -4.500 -0.545 1.00 98.62 115 GLY A CA 1
ATOM 915 C C . GLY A 1 115 ? 7.695 -4.857 -2.011 1.00 98.62 115 GLY A C 1
ATOM 916 O O . GLY A 1 115 ? 8.616 -5.159 -2.767 1.00 98.62 115 GLY A O 1
ATOM 917 N N . LEU A 1 116 ? 6.425 -4.846 -2.438 1.00 98.69 116 LEU A N 1
ATOM 918 C CA . LEU A 1 116 ? 6.054 -4.993 -3.853 1.00 98.69 116 LEU A CA 1
ATOM 919 C C . LEU A 1 116 ? 6.383 -3.733 -4.658 1.00 98.69 116 LEU A C 1
ATOM 921 O O . LEU A 1 116 ? 6.916 -3.851 -5.759 1.00 98.69 116 LEU A O 1
ATOM 925 N N . VAL A 1 117 ? 6.083 -2.555 -4.108 1.00 98.75 117 VAL A N 1
ATOM 926 C CA . VAL A 1 117 ? 6.407 -1.265 -4.726 1.00 98.75 117 VAL A CA 1
ATOM 927 C C . VAL A 1 117 ? 7.913 -1.143 -4.927 1.00 98.75 117 VAL A C 1
ATOM 929 O O . VAL A 1 117 ? 8.333 -0.887 -6.049 1.00 98.75 117 VAL A O 1
ATOM 932 N N . ASP A 1 118 ? 8.721 -1.445 -3.910 1.00 98.69 118 ASP A N 1
ATOM 933 C CA . ASP A 1 118 ? 10.184 -1.381 -4.002 1.00 98.69 118 ASP A CA 1
ATOM 934 C C . ASP A 1 118 ? 10.724 -2.254 -5.146 1.00 98.69 118 ASP A C 1
ATOM 936 O O . ASP A 1 118 ? 11.546 -1.803 -5.948 1.00 98.69 118 ASP A O 1
ATOM 940 N N . ARG A 1 119 ? 10.221 -3.492 -5.277 1.00 98.50 119 ARG A N 1
ATOM 941 C CA . ARG A 1 119 ? 10.591 -4.382 -6.390 1.00 98.50 119 ARG A CA 1
ATOM 942 C C . ARG A 1 119 ? 10.203 -3.791 -7.740 1.00 98.50 119 ARG A C 1
ATOM 944 O O . ARG A 1 119 ? 11.048 -3.705 -8.628 1.00 98.50 119 ARG A O 1
ATOM 951 N N . LEU A 1 120 ? 8.965 -3.328 -7.887 1.00 98.69 120 LEU A N 1
ATOM 952 C CA . LEU A 1 120 ? 8.509 -2.715 -9.135 1.00 98.69 120 LEU A CA 1
ATOM 953 C C . LEU A 1 120 ? 9.317 -1.462 -9.485 1.00 98.69 120 LEU A C 1
ATOM 955 O O . LEU A 1 120 ? 9.670 -1.266 -10.642 1.00 98.69 120 LEU A O 1
ATOM 959 N N . GLU A 1 121 ? 9.679 -0.634 -8.508 1.00 98.69 121 GLU A N 1
ATOM 960 C CA . GLU A 1 121 ? 10.544 0.517 -8.753 1.00 98.69 121 GLU A CA 1
ATOM 961 C C . GLU A 1 121 ? 11.941 0.105 -9.229 1.00 98.69 121 GLU A C 1
ATOM 963 O O . GLU A 1 121 ? 12.535 0.796 -10.060 1.00 98.69 121 GLU A O 1
ATOM 968 N N . THR A 1 122 ? 12.502 -0.990 -8.704 1.00 98.50 122 THR A N 1
ATOM 969 C CA . THR A 1 122 ? 13.781 -1.518 -9.207 1.00 98.50 122 THR A CA 1
ATOM 970 C C . THR A 1 122 ? 13.660 -2.025 -10.641 1.00 98.50 122 THR A C 1
ATOM 972 O O . THR A 1 122 ? 14.486 -1.660 -11.474 1.00 98.50 122 THR A O 1
ATOM 975 N N . GLU A 1 123 ? 12.596 -2.760 -10.968 1.00 98.44 123 GLU A N 1
ATOM 976 C CA . GLU A 1 123 ? 12.334 -3.240 -12.330 1.00 98.44 123 GLU A CA 1
ATOM 977 C C . GLU A 1 123 ? 12.115 -2.081 -13.309 1.00 98.44 123 GLU A C 1
ATOM 979 O O . GLU A 1 123 ? 12.678 -2.073 -14.401 1.00 98.44 123 GLU A O 1
ATOM 984 N N . VAL A 1 124 ? 11.361 -1.052 -12.913 1.00 98.12 124 VAL A N 1
ATOM 985 C CA . VAL A 1 124 ? 11.154 0.156 -13.726 1.00 98.12 124 VAL A CA 1
ATOM 986 C C . VAL A 1 124 ? 12.470 0.896 -13.953 1.00 98.12 124 VAL A C 1
ATOM 988 O O . VAL A 1 124 ? 12.716 1.364 -15.066 1.00 98.12 124 VAL A O 1
ATOM 991 N N . ARG A 1 125 ? 13.330 1.009 -12.933 1.00 97.31 125 ARG A N 1
ATOM 992 C CA . ARG A 1 125 ? 14.664 1.618 -13.075 1.00 97.31 125 ARG A CA 1
ATOM 993 C C . ARG A 1 125 ? 15.534 0.841 -14.061 1.00 97.31 125 ARG A C 1
ATOM 995 O O . ARG A 1 125 ? 16.143 1.461 -14.931 1.00 97.31 125 ARG A O 1
ATOM 1002 N N . GLU A 1 126 ? 15.542 -0.482 -13.961 1.00 97.25 126 GLU A N 1
ATOM 1003 C CA . GLU A 1 126 ? 16.299 -1.359 -14.855 1.00 97.25 126 GLU A CA 1
ATOM 1004 C C . GLU A 1 126 ? 15.785 -1.271 -16.299 1.00 97.25 126 GLU A C 1
ATOM 1006 O O . GLU A 1 126 ? 16.544 -0.984 -17.223 1.00 97.25 126 GLU A O 1
ATOM 1011 N N . LEU A 1 127 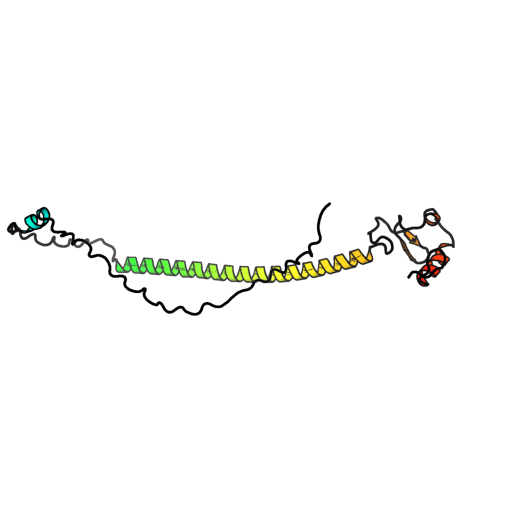? 14.472 -1.393 -16.504 1.00 96.81 127 LEU A N 1
ATOM 1012 C CA . LEU A 1 127 ? 13.851 -1.245 -17.823 1.00 96.81 127 LEU A CA 1
ATOM 1013 C C . LEU A 1 127 ? 14.110 0.134 -18.431 1.00 96.81 127 LEU A C 1
ATOM 1015 O O . LEU A 1 127 ? 14.386 0.249 -19.628 1.00 96.81 127 LEU A O 1
ATOM 1019 N N . LYS A 1 128 ? 14.051 1.190 -17.612 1.00 95.94 128 LYS A N 1
ATOM 1020 C CA . LYS A 1 128 ? 14.394 2.547 -18.038 1.00 95.94 128 LYS A CA 1
ATOM 1021 C C . LYS A 1 128 ? 15.827 2.590 -18.553 1.00 95.94 128 LYS A C 1
ATOM 1023 O O . LYS A 1 128 ? 16.040 3.136 -19.631 1.00 95.94 128 LYS A O 1
ATOM 1028 N N . HIS A 1 129 ? 16.777 2.000 -17.830 1.00 92.88 129 HIS A N 1
ATOM 1029 C CA . HIS A 1 129 ? 18.177 1.953 -18.241 1.00 92.88 129 HIS A CA 1
ATOM 1030 C C . HIS A 1 129 ? 18.373 1.181 -19.554 1.00 92.88 129 HIS A C 1
ATOM 1032 O O . HIS A 1 129 ? 19.012 1.684 -20.476 1.00 92.88 129 HIS A O 1
ATOM 1038 N N . GLN A 1 130 ? 17.729 0.022 -19.700 1.00 90.56 130 GLN A N 1
ATOM 1039 C CA . GLN A 1 130 ? 17.767 -0.780 -20.931 1.00 90.56 130 GLN A CA 1
ATOM 1040 C C . GLN A 1 130 ? 17.183 -0.049 -22.149 1.00 90.56 130 GLN A C 1
ATOM 1042 O O . GLN A 1 130 ? 17.573 -0.302 -23.289 1.00 90.56 130 GLN A O 1
ATOM 1047 N N . CYS A 1 131 ? 16.237 0.861 -21.917 1.00 90.88 131 CYS A N 1
ATOM 1048 C CA . CYS A 1 131 ? 15.592 1.657 -22.956 1.00 90.88 131 CYS A CA 1
ATOM 1049 C C . CYS A 1 131 ? 16.270 3.016 -23.203 1.00 90.88 131 CYS A C 1
ATOM 1051 O O . CYS A 1 131 ? 15.800 3.777 -24.052 1.00 90.88 131 CYS A O 1
ATOM 1053 N N . GLN A 1 132 ? 17.344 3.355 -22.487 1.00 91.38 132 GLN A N 1
ATOM 1054 C CA . GLN A 1 132 ? 18.107 4.578 -22.733 1.00 91.38 132 GLN A CA 1
ATOM 1055 C C . GLN A 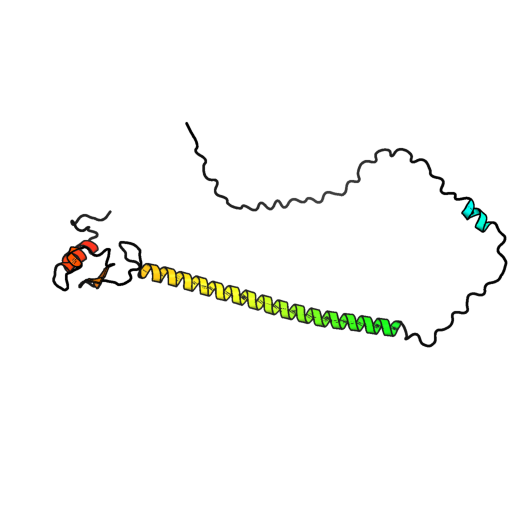1 132 ? 19.061 4.403 -23.915 1.00 91.38 132 GLN A C 1
ATOM 1057 O O . GLN A 1 132 ? 19.670 3.354 -24.117 1.00 91.38 132 GLN A O 1
ATOM 1062 N N . CYS A 1 133 ? 19.238 5.463 -24.700 1.00 87.00 133 CYS A N 1
ATOM 1063 C CA . CYS A 1 133 ? 20.326 5.506 -25.663 1.00 87.00 133 CYS A CA 1
ATOM 1064 C C . CYS A 1 133 ? 21.671 5.548 -24.933 1.00 87.00 133 CYS A C 1
ATOM 1066 O O . CYS A 1 133 ? 21.886 6.415 -24.094 1.00 87.00 133 CYS A O 1
ATOM 1068 N N . GLN A 1 134 ? 22.605 4.676 -25.312 1.00 84.56 134 GLN A N 1
ATOM 1069 C CA . GLN A 1 134 ? 23.941 4.618 -24.703 1.00 84.56 134 GLN A CA 1
ATOM 1070 C C . GLN A 1 134 ? 24.787 5.884 -24.938 1.00 84.56 134 GLN A C 1
ATOM 1072 O O . GLN A 1 134 ? 25.790 6.082 -24.264 1.00 84.56 134 GLN A O 1
ATOM 1077 N N . ILE A 1 135 ? 24.396 6.741 -25.889 1.00 85.44 135 ILE A N 1
ATOM 1078 C CA . ILE A 1 135 ? 25.128 7.970 -26.225 1.00 85.44 135 ILE A CA 1
ATOM 1079 C C . ILE A 1 135 ? 24.616 9.157 -25.402 1.00 85.44 135 ILE A C 1
ATOM 1081 O O . ILE A 1 135 ? 25.405 9.872 -24.794 1.00 85.44 135 ILE A O 1
ATOM 1085 N N . CYS A 1 136 ? 23.299 9.390 -25.393 1.00 89.69 136 CYS A N 1
ATOM 1086 C CA . CYS A 1 136 ? 22.704 10.571 -24.755 1.00 89.69 136 CYS A CA 1
ATOM 1087 C C . CYS A 1 136 ? 21.933 10.274 -23.460 1.00 89.69 136 CYS A C 1
ATOM 1089 O O . CYS A 1 136 ? 21.427 11.203 -22.837 1.00 89.69 136 CYS A O 1
ATOM 1091 N N . TYR A 1 137 ? 21.820 9.006 -23.052 1.00 89.75 137 TYR A N 1
ATOM 1092 C CA . TYR A 1 137 ? 21.125 8.543 -21.842 1.00 89.75 137 TYR A CA 1
ATOM 1093 C C . TYR A 1 137 ? 19.638 8.937 -21.742 1.00 89.75 137 TYR A C 1
ATOM 1095 O O . TYR A 1 137 ? 19.023 8.827 -20.677 1.00 89.75 137 TYR A O 1
ATOM 1103 N N . THR A 1 138 ? 19.021 9.352 -22.852 1.00 92.44 138 THR A N 1
ATOM 1104 C CA . THR A 1 138 ? 17.580 9.620 -22.946 1.00 92.44 138 THR A CA 1
ATOM 1105 C C . THR A 1 138 ? 16.848 8.448 -23.598 1.00 92.44 138 THR A C 1
ATOM 1107 O O . THR A 1 138 ? 17.431 7.689 -24.375 1.00 92.44 138 THR A O 1
ATOM 1110 N N . ILE A 1 139 ? 15.564 8.273 -23.265 1.00 93.56 139 ILE A N 1
ATOM 1111 C CA . ILE A 1 139 ? 14.693 7.302 -23.941 1.00 93.56 139 ILE A CA 1
ATOM 1112 C C . ILE A 1 139 ? 14.160 7.970 -25.214 1.00 93.56 139 ILE A C 1
ATOM 1114 O O . ILE A 1 139 ? 13.416 8.948 -25.102 1.00 93.56 139 ILE A O 1
ATOM 1118 N N . PRO A 1 140 ? 14.518 7.488 -26.417 1.00 92.12 140 PRO A N 1
ATOM 1119 C CA . PRO A 1 140 ? 14.049 8.102 -27.648 1.00 92.12 140 PRO A CA 1
ATOM 1120 C C . PRO A 1 140 ? 12.596 7.723 -27.952 1.00 92.12 140 PRO A C 1
ATOM 1122 O O . PRO A 1 140 ? 12.138 6.632 -27.620 1.00 92.12 140 PRO A O 1
ATOM 1125 N N . SER A 1 141 ? 11.892 8.589 -28.682 1.00 89.50 141 SER A N 1
ATOM 1126 C CA . SER A 1 141 ? 10.539 8.315 -29.199 1.00 89.50 141 SER A CA 1
ATOM 1127 C C . SER A 1 141 ? 10.502 7.205 -30.257 1.00 89.50 141 SER A C 1
ATOM 1129 O O . SER A 1 141 ? 9.446 6.650 -30.551 1.00 89.50 141 SER A O 1
ATOM 1131 N N . GLY A 1 142 ? 11.655 6.856 -30.828 1.00 89.81 142 GLY A N 1
ATOM 1132 C CA . GLY A 1 142 ? 11.807 5.745 -31.753 1.00 89.81 142 GLY A CA 1
ATOM 1133 C C . GLY A 1 142 ? 13.269 5.357 -31.914 1.00 89.81 142 GLY A C 1
ATOM 1134 O O . GLY A 1 142 ? 14.167 6.182 -31.764 1.00 89.81 142 GLY A O 1
ATOM 1135 N N . TRP A 1 143 ? 13.509 4.093 -32.242 1.00 89.81 143 TRP A N 1
ATOM 1136 C CA . TRP A 1 143 ? 14.852 3.569 -32.469 1.00 89.81 143 TRP A CA 1
ATOM 1137 C C . TRP A 1 143 ? 15.141 3.434 -33.960 1.00 89.81 143 TRP A C 1
ATOM 1139 O O . TRP A 1 143 ? 14.282 3.007 -34.733 1.00 89.81 143 TRP A O 1
ATOM 1149 N N . ARG A 1 144 ? 16.372 3.756 -34.364 1.00 85.44 144 ARG A N 1
ATOM 1150 C CA . ARG A 1 144 ? 16.913 3.381 -35.673 1.00 85.44 144 ARG A CA 1
ATOM 1151 C C . ARG A 1 144 ? 17.805 2.164 -35.484 1.00 85.44 144 ARG A C 1
ATOM 1153 O O . ARG A 1 144 ? 18.808 2.251 -34.781 1.00 85.44 144 ARG A O 1
ATOM 1160 N N . THR A 1 145 ? 17.428 1.048 -36.094 1.00 84.44 145 THR A N 1
ATOM 1161 C CA . THR A 1 145 ? 18.222 -0.183 -36.070 1.00 84.44 145 THR A CA 1
ATOM 1162 C C . THR A 1 145 ? 19.095 -0.229 -37.318 1.00 84.44 145 THR A C 1
ATOM 1164 O O . THR A 1 145 ? 18.580 -0.150 -38.434 1.00 84.44 145 THR A O 1
ATOM 1167 N N . LEU A 1 146 ? 20.410 -0.320 -37.139 1.00 77.69 146 LEU A N 1
ATOM 1168 C CA . LEU A 1 146 ? 21.345 -0.548 -38.239 1.00 77.69 146 LEU A CA 1
ATOM 1169 C C . LEU A 1 146 ? 21.253 -2.004 -38.717 1.00 77.69 146 LEU A C 1
ATOM 1171 O O . LEU A 1 146 ? 20.813 -2.882 -37.979 1.00 77.69 146 LEU A O 1
ATOM 1175 N N . LEU A 1 147 ? 21.739 -2.291 -39.929 1.00 77.06 147 LEU A N 1
ATOM 1176 C CA . LEU A 1 147 ? 21.770 -3.659 -40.478 1.00 77.06 147 LEU A CA 1
ATOM 1177 C C . LEU A 1 147 ? 22.571 -4.647 -39.612 1.00 77.06 147 LEU A C 1
ATOM 1179 O O . LEU A 1 147 ? 22.330 -5.846 -39.678 1.00 77.06 147 LEU A O 1
ATOM 1183 N N . CYS A 1 148 ? 23.495 -4.152 -38.782 1.00 78.25 148 CYS A N 1
ATOM 1184 C CA . CYS A 1 148 ? 24.232 -4.970 -37.820 1.00 78.25 148 CYS A CA 1
ATOM 1185 C C . CYS A 1 148 ? 23.501 -5.179 -36.476 1.00 78.25 148 CYS A C 1
ATOM 1187 O O . CYS A 1 148 ? 24.099 -5.680 -35.532 1.00 78.25 148 CYS A O 1
ATOM 1189 N N . GLY A 1 149 ? 22.230 -4.781 -36.360 1.00 78.75 149 GLY A N 1
ATOM 1190 C CA . GLY A 1 149 ? 21.386 -5.020 -35.183 1.00 78.75 149 GLY A CA 1
ATOM 1191 C C . GLY A 1 149 ? 21.478 -3.966 -34.072 1.00 78.75 149 GLY A C 1
ATOM 1192 O O . GLY A 1 149 ? 20.584 -3.901 -33.230 1.00 78.75 149 GLY A O 1
ATOM 1193 N N . HIS A 1 150 ? 22.493 -3.097 -34.080 1.00 81.12 150 HIS A N 1
ATOM 1194 C CA . HIS A 1 150 ? 22.613 -2.009 -33.103 1.00 81.12 150 HIS A CA 1
ATOM 1195 C C . HIS A 1 150 ? 21.519 -0.947 -33.268 1.00 81.12 150 HIS A C 1
ATOM 1197 O O . HIS A 1 150 ? 21.093 -0.639 -34.385 1.00 81.12 150 HIS A O 1
ATOM 1203 N N . ARG A 1 151 ? 21.079 -0.368 -32.144 1.00 83.00 151 ARG A N 1
ATOM 1204 C CA . ARG A 1 151 ? 19.973 0.596 -32.069 1.00 83.00 151 ARG A CA 1
ATOM 1205 C C . ARG A 1 151 ? 20.484 1.954 -31.594 1.00 83.00 151 ARG A C 1
ATOM 1207 O O . ARG A 1 151 ? 21.124 2.038 -30.553 1.00 83.00 151 ARG A O 1
ATOM 1214 N N . TYR A 1 152 ? 20.133 3.019 -32.313 1.00 83.00 152 TYR A N 1
ATOM 1215 C CA . TYR A 1 152 ? 20.524 4.392 -31.970 1.00 83.00 152 TYR A CA 1
ATOM 1216 C C . TYR A 1 152 ? 19.327 5.335 -31.906 1.00 83.00 152 TYR A C 1
ATOM 1218 O O . TYR A 1 152 ? 18.307 5.134 -32.579 1.00 83.00 152 TYR A O 1
ATOM 1226 N N . CYS A 1 153 ? 19.484 6.390 -31.105 1.00 89.69 153 CYS A N 1
ATOM 1227 C CA . CYS A 1 153 ? 18.545 7.499 -31.057 1.00 89.69 153 CYS A CA 1
ATOM 1228 C C . CYS A 1 153 ? 18.643 8.332 -32.356 1.00 89.69 153 CYS A C 1
ATOM 1230 O O . CYS A 1 153 ? 19.749 8.495 -32.877 1.00 89.69 153 CYS A O 1
ATOM 1232 N N . PRO A 1 154 ? 17.539 8.880 -32.903 1.00 85.62 154 PRO A N 1
ATOM 1233 C CA . PRO A 1 154 ? 17.570 9.655 -34.148 1.00 85.62 154 PRO A CA 1
ATOM 1234 C C . PRO A 1 154 ? 18.487 10.883 -34.095 1.00 85.62 154 PRO A C 1
ATOM 1236 O O . PRO A 1 154 ? 19.073 11.253 -35.111 1.00 85.62 154 PRO A O 1
ATOM 1239 N N . GLU A 1 155 ? 18.626 11.493 -32.917 1.00 85.94 155 GLU A N 1
ATOM 1240 C CA . GLU A 1 155 ? 19.489 12.660 -32.694 1.00 85.94 155 GLU A CA 1
ATOM 1241 C C . GLU A 1 155 ? 20.975 12.280 -32.645 1.00 85.94 155 GLU A C 1
ATOM 1243 O O . GLU A 1 155 ? 21.823 12.999 -33.169 1.00 85.94 155 GLU A O 1
ATOM 1248 N N . CYS A 1 156 ? 21.266 11.110 -32.077 1.00 85.31 156 CYS A N 1
ATOM 1249 C CA . CYS A 1 156 ? 22.596 10.541 -31.898 1.00 85.31 156 CYS A CA 1
ATOM 1250 C C . CYS A 1 156 ? 23.126 9.904 -33.184 1.00 85.31 156 CYS A C 1
ATOM 1252 O O . CYS A 1 156 ? 24.325 9.669 -33.316 1.00 85.31 156 CYS A O 1
ATOM 1254 N N . LEU A 1 157 ? 22.231 9.582 -34.122 1.00 81.00 157 LEU A N 1
ATOM 1255 C CA . LEU A 1 157 ? 22.605 8.979 -35.387 1.00 81.00 157 LEU A CA 1
ATOM 1256 C C . LEU A 1 157 ? 23.362 10.012 -36.245 1.00 81.00 157 LEU A C 1
ATOM 1258 O O . LEU A 1 157 ? 22.823 11.100 -36.518 1.00 81.00 157 LEU A O 1
ATOM 1262 N N . PRO A 1 158 ? 24.585 9.694 -36.715 1.00 72.38 158 PRO A N 1
ATOM 1263 C CA . PRO A 1 158 ? 25.369 10.653 -37.476 1.00 72.38 158 PRO A CA 1
ATOM 1264 C C . PRO A 1 158 ? 24.641 11.099 -38.761 1.00 72.38 158 PRO A C 1
ATOM 1266 O O . PRO A 1 158 ? 23.955 10.287 -39.393 1.00 72.38 158 PRO A O 1
ATOM 1269 N N . PRO A 1 159 ? 24.790 12.368 -39.191 1.00 68.00 159 PRO A N 1
ATOM 1270 C CA . PRO A 1 159 ? 24.003 12.952 -40.284 1.00 68.00 159 PRO A CA 1
ATOM 1271 C C . PRO A 1 159 ? 24.049 12.172 -41.603 1.00 68.00 159 PRO A C 1
ATOM 1273 O O . PRO A 1 159 ? 23.031 12.076 -42.287 1.00 68.00 159 PRO A O 1
ATOM 1276 N N . HIS A 1 160 ? 25.190 11.557 -41.933 1.00 65.75 160 HIS A N 1
ATOM 1277 C CA . HIS A 1 160 ? 25.363 10.777 -43.163 1.00 65.75 160 HIS A CA 1
ATOM 1278 C C . HIS A 1 160 ? 24.527 9.485 -43.202 1.00 65.75 160 HIS A C 1
ATOM 1280 O O . HIS A 1 160 ? 24.279 8.967 -44.286 1.00 65.75 160 HIS A O 1
ATOM 1286 N N . TRP A 1 161 ? 24.009 9.009 -42.063 1.00 61.84 161 TRP A N 1
ATOM 1287 C CA . TRP A 1 161 ? 23.116 7.843 -41.982 1.00 61.84 161 TRP A CA 1
ATOM 1288 C C . TRP A 1 161 ? 21.634 8.194 -41.908 1.00 61.84 161 TRP A C 1
ATOM 1290 O O . TRP A 1 161 ? 20.797 7.305 -42.045 1.00 61.84 161 TRP A O 1
ATOM 1300 N N . ARG A 1 162 ? 21.273 9.467 -41.694 1.00 60.97 162 ARG A N 1
ATOM 1301 C CA . ARG A 1 162 ? 19.864 9.863 -41.500 1.00 60.97 162 ARG A CA 1
ATOM 1302 C C . ARG A 1 162 ? 18.995 9.617 -42.736 1.00 60.97 162 ARG A C 1
ATOM 1304 O O . ARG A 1 162 ? 17.796 9.404 -42.587 1.00 60.97 162 ARG A O 1
ATOM 1311 N N . ASN A 1 163 ? 19.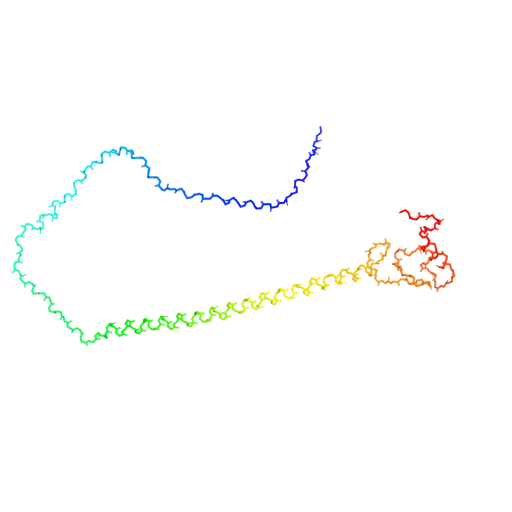602 9.602 -43.925 1.00 58.12 163 ASN A N 1
ATOM 1312 C CA . ASN A 1 163 ? 18.913 9.458 -45.212 1.00 58.12 163 ASN A CA 1
ATOM 1313 C C . ASN A 1 163 ? 19.189 8.127 -45.933 1.00 58.12 163 ASN A C 1
ATOM 1315 O O . ASN A 1 163 ? 18.642 7.895 -47.012 1.00 58.12 163 ASN A O 1
ATOM 1319 N N . LEU A 1 164 ? 20.012 7.234 -45.373 1.00 53.16 164 LEU A N 1
ATOM 1320 C CA . LEU A 1 164 ? 20.376 5.992 -46.054 1.00 53.16 164 LEU A CA 1
ATOM 1321 C C . LEU A 1 164 ? 19.325 4.912 -45.791 1.00 53.16 164 LEU A C 1
ATOM 1323 O O . LEU A 1 164 ? 19.377 4.193 -44.798 1.00 53.16 164 LEU A O 1
ATOM 1327 N N . ARG A 1 165 ? 18.370 4.779 -46.722 1.00 50.97 165 ARG A N 1
ATOM 1328 C CA . ARG A 1 165 ? 17.461 3.623 -46.773 1.00 50.97 165 ARG A CA 1
ATOM 1329 C C . ARG A 1 165 ? 18.170 2.306 -47.085 1.00 50.97 165 ARG A C 1
ATOM 1331 O O . ARG A 1 165 ? 17.531 1.288 -46.890 1.00 50.97 165 ARG A O 1
ATOM 1338 N N . ASN A 1 166 ? 19.423 2.298 -47.551 1.00 46.94 166 ASN A N 1
ATOM 1339 C CA . ASN A 1 166 ? 20.214 1.083 -47.752 1.00 46.94 166 ASN A CA 1
ATOM 1340 C C . ASN A 1 166 ? 21.714 1.388 -47.974 1.00 46.94 166 ASN A C 1
ATOM 1342 O O . ASN A 1 166 ? 22.075 2.464 -48.447 1.00 46.94 166 ASN A O 1
ATOM 1346 N N . VAL A 1 167 ? 22.516 0.336 -47.760 1.00 48.62 167 VAL A N 1
ATOM 1347 C CA . VAL A 1 167 ? 23.792 -0.022 -48.419 1.00 48.62 167 VAL A CA 1
ATOM 1348 C C . VAL A 1 167 ? 25.108 0.226 -47.641 1.00 48.62 167 VAL A C 1
ATOM 1350 O O . VAL A 1 167 ? 25.693 1.305 -47.613 1.00 48.62 167 VAL A O 1
ATOM 1353 N N . SER A 1 168 ? 25.603 -0.885 -47.081 1.00 49.97 168 SER A N 1
ATOM 1354 C CA . SER A 1 168 ? 27.009 -1.319 -46.928 1.00 49.97 168 SER A CA 1
ATOM 1355 C C . SER A 1 168 ? 27.963 -0.591 -45.990 1.00 49.97 168 SER A C 1
ATOM 1357 O O . SER A 1 168 ? 28.848 -1.237 -45.436 1.00 49.97 168 SER A O 1
ATOM 1359 N N . SER A 1 169 ? 27.814 0.707 -45.754 1.00 51.19 169 SER A N 1
ATOM 1360 C CA . SER A 1 169 ? 28.814 1.425 -44.955 1.00 51.19 169 SER A CA 1
ATOM 1361 C C . SER A 1 169 ? 28.630 1.179 -43.433 1.00 51.19 169 SER A C 1
ATOM 1363 O O . SER A 1 169 ? 29.572 1.325 -42.655 1.00 51.19 169 SER A O 1
ATOM 1365 N N . GLY A 1 170 ? 27.436 0.754 -42.991 1.00 51.03 170 GLY A N 1
ATOM 1366 C CA . GLY A 1 170 ? 27.117 0.566 -41.566 1.00 51.03 170 GLY A CA 1
ATOM 1367 C C . GLY A 1 170 ? 27.916 -0.551 -40.884 1.00 51.03 170 GLY A C 1
ATOM 1368 O O . GLY A 1 170 ? 28.098 -0.516 -39.672 1.00 51.03 170 GLY A O 1
ATOM 1369 N N . TYR A 1 171 ? 28.446 -1.509 -41.652 1.00 51.69 171 TYR A N 1
ATOM 1370 C CA . TYR A 1 171 ? 29.256 -2.610 -41.121 1.00 51.69 171 TYR A CA 1
ATOM 1371 C C . TYR A 1 171 ? 30.627 -2.143 -40.608 1.00 51.69 171 TYR A C 1
ATOM 1373 O O . TYR A 1 171 ? 31.096 -2.655 -39.596 1.00 51.69 171 TYR A O 1
ATOM 1381 N N . HIS A 1 172 ? 31.251 -1.146 -41.246 1.00 52.66 172 HIS A N 1
ATOM 1382 C CA . HIS A 1 172 ? 32.596 -0.683 -40.880 1.00 52.66 172 HIS A CA 1
ATOM 1383 C C . HIS A 1 172 ? 32.619 0.036 -39.522 1.00 52.66 172 HIS A C 1
ATOM 1385 O O . HIS A 1 172 ? 33.516 -0.184 -38.712 1.00 52.66 172 HIS A O 1
ATOM 1391 N N . TRP A 1 173 ? 31.602 0.852 -39.236 1.00 53.56 173 TRP A N 1
ATOM 1392 C CA . TRP A 1 173 ? 31.505 1.553 -37.954 1.00 53.56 173 TRP A CA 1
ATOM 1393 C C . TRP A 1 173 ? 31.070 0.625 -36.814 1.00 53.56 173 TRP A C 1
ATOM 1395 O O . TRP A 1 173 ? 31.580 0.723 -35.705 1.00 53.56 173 TRP A O 1
ATOM 1405 N N . CYS A 1 174 ? 30.218 -0.356 -37.118 1.00 53.47 174 CYS A N 1
ATOM 1406 C CA . CYS A 1 174 ? 29.851 -1.427 -36.194 1.00 53.47 174 CYS A CA 1
ATOM 1407 C C . CYS A 1 174 ? 31.085 -2.227 -35.721 1.00 53.47 174 CYS A C 1
ATOM 1409 O O . CYS A 1 174 ? 31.215 -2.560 -34.545 1.00 53.47 174 CYS A O 1
ATOM 1411 N N . TYR A 1 175 ? 32.043 -2.455 -36.628 1.00 55.12 175 TYR A N 1
ATOM 1412 C CA . TYR A 1 175 ? 33.356 -3.014 -36.301 1.00 55.12 175 TYR A CA 1
ATOM 1413 C C . TYR A 1 175 ? 34.234 -2.060 -35.475 1.00 55.12 175 TYR A C 1
ATOM 1415 O O . TYR A 1 175 ? 34.922 -2.510 -34.565 1.00 55.12 175 TYR A O 1
ATOM 1423 N N . GLN A 1 176 ? 34.223 -0.753 -35.756 1.00 56.84 176 GLN A N 1
ATOM 1424 C CA . GLN A 1 176 ? 34.991 0.226 -34.976 1.00 56.84 176 GLN A CA 1
ATOM 1425 C C . GLN A 1 176 ? 34.461 0.386 -33.542 1.00 56.84 176 GLN A C 1
ATOM 1427 O O . GLN A 1 176 ? 35.271 0.462 -32.621 1.00 56.84 176 GLN A O 1
ATOM 1432 N N . GLU A 1 177 ? 33.142 0.357 -33.325 1.00 53.28 177 GLU A N 1
ATOM 1433 C CA . GLU A 1 177 ? 32.552 0.429 -31.981 1.00 53.28 177 GLU A CA 1
ATOM 1434 C C . GLU A 1 177 ? 32.867 -0.817 -31.136 1.00 53.28 177 GLU A C 1
ATOM 1436 O O . GLU A 1 177 ? 33.248 -0.678 -29.975 1.00 53.28 177 GLU A O 1
ATOM 1441 N N . LEU A 1 178 ? 32.833 -2.019 -31.729 1.00 53.78 178 LEU A N 1
ATOM 1442 C CA . LEU A 1 178 ? 33.287 -3.262 -31.079 1.00 53.78 178 LEU A CA 1
ATOM 1443 C C . LEU A 1 178 ? 34.779 -3.235 -30.704 1.00 53.78 178 LEU A C 1
ATOM 1445 O O . LEU A 1 178 ? 35.192 -3.892 -29.753 1.00 53.78 178 LEU A O 1
ATOM 1449 N N . LEU A 1 179 ? 35.588 -2.472 -31.441 1.00 56.22 179 LEU A N 1
ATOM 1450 C CA . LEU A 1 179 ? 37.017 -2.279 -31.180 1.00 56.22 179 LEU A CA 1
ATOM 1451 C C . LEU A 1 179 ? 37.302 -1.115 -30.216 1.00 56.22 179 LEU A C 1
ATOM 1453 O O . LEU A 1 179 ? 38.468 -0.763 -30.029 1.00 56.22 179 LEU A O 1
ATOM 1457 N N . GLY A 1 180 ? 36.267 -0.497 -29.633 1.00 55.50 180 GLY A N 1
ATOM 1458 C CA . GLY A 1 180 ? 36.410 0.658 -28.749 1.00 55.50 180 GLY A CA 1
ATOM 1459 C C . GLY A 1 180 ? 37.002 1.873 -29.458 1.00 55.50 180 GLY A C 1
ATOM 1460 O O . GLY A 1 180 ? 37.676 2.673 -28.821 1.00 55.50 180 GLY A O 1
ATOM 1461 N N . ARG A 1 181 ? 36.808 2.002 -30.776 1.00 55.38 181 ARG A N 1
ATOM 1462 C CA . ARG A 1 181 ? 37.357 3.094 -31.578 1.00 55.38 181 ARG A CA 1
ATOM 1463 C C . ARG A 1 181 ? 36.290 4.134 -31.919 1.00 55.38 181 ARG A C 1
ATOM 1465 O O . ARG A 1 181 ? 35.130 3.814 -32.172 1.00 55.38 181 ARG A O 1
ATOM 1472 N N . ASP A 1 182 ? 36.669 5.402 -31.882 1.00 49.22 182 ASP A N 1
ATOM 1473 C CA . ASP A 1 182 ? 35.843 6.516 -32.321 1.00 49.22 182 ASP A CA 1
ATOM 1474 C C . ASP A 1 182 ? 35.720 6.553 -33.856 1.00 49.22 182 ASP A C 1
ATOM 1476 O O . ASP A 1 182 ? 36.271 5.723 -34.582 1.00 49.22 182 ASP A O 1
ATOM 1480 N N . PHE A 1 183 ? 34.964 7.526 -34.363 1.00 42.28 183 PHE A N 1
ATOM 1481 C CA . PHE A 1 183 ? 34.688 7.688 -35.793 1.00 42.28 183 PHE A CA 1
ATOM 1482 C C . PHE A 1 183 ? 35.959 7.839 -36.659 1.00 42.28 183 PHE A C 1
ATOM 1484 O O . PHE A 1 183 ? 35.916 7.568 -37.858 1.00 42.28 183 PHE A O 1
ATOM 1491 N N . TYR A 1 184 ? 37.090 8.227 -36.059 1.00 54.81 184 TYR A N 1
ATOM 1492 C CA . TYR A 1 184 ? 38.389 8.366 -36.722 1.00 54.81 184 TYR A CA 1
ATOM 1493 C C . TYR A 1 184 ? 39.318 7.164 -36.493 1.00 54.81 184 TYR A C 1
ATOM 1495 O O . TYR A 1 184 ? 40.442 7.149 -36.993 1.00 54.81 184 TYR A O 1
ATOM 1503 N N . GLY A 1 185 ? 38.866 6.133 -35.775 1.00 50.28 185 GLY A N 1
ATOM 1504 C CA . GLY A 1 185 ? 39.656 4.942 -35.487 1.00 50.28 185 GLY A CA 1
ATOM 1505 C C . GLY A 1 185 ? 40.554 5.048 -34.247 1.00 50.28 185 GLY A C 1
ATOM 1506 O O . GLY A 1 185 ? 41.441 4.204 -34.098 1.00 50.28 185 GLY A O 1
ATOM 1507 N N . GLN A 1 186 ? 40.363 6.032 -33.365 1.00 43.62 186 GLN A N 1
ATOM 1508 C CA . GLN A 1 186 ? 41.123 6.196 -32.120 1.00 43.62 186 GLN A CA 1
ATOM 1509 C C . GLN A 1 186 ? 40.443 5.508 -30.929 1.00 43.62 186 GLN A C 1
ATOM 1511 O O . GLN A 1 186 ? 39.219 5.518 -30.862 1.00 43.62 186 GLN A O 1
ATOM 1516 N N . PRO A 1 187 ? 41.189 4.923 -29.975 1.00 41.66 187 PRO A N 1
ATOM 1517 C CA . PRO A 1 187 ? 40.602 4.306 -28.786 1.00 41.66 187 PRO A CA 1
ATOM 1518 C C . PRO A 1 187 ? 39.793 5.320 -27.960 1.00 41.66 187 PRO A C 1
ATOM 1520 O O . PRO A 1 187 ? 40.294 6.403 -27.661 1.00 41.66 187 PRO A O 1
ATOM 1523 N N . ARG A 1 188 ? 38.567 4.965 -27.562 1.00 53.94 188 ARG A N 1
ATOM 1524 C CA . ARG A 1 188 ? 37.794 5.706 -26.559 1.00 53.94 188 ARG A CA 1
ATOM 1525 C C . ARG A 1 188 ? 38.421 5.419 -25.187 1.00 53.94 188 ARG A C 1
ATOM 1527 O O . ARG A 1 188 ? 38.405 4.271 -24.750 1.00 53.94 188 ARG A O 1
ATOM 1534 N N . VAL A 1 189 ? 39.028 6.445 -24.584 1.00 47.75 189 VAL A N 1
ATOM 1535 C CA . VAL A 1 189 ? 39.595 6.429 -23.219 1.00 47.75 189 VAL A CA 1
ATOM 1536 C C . VAL A 1 189 ? 38.478 6.478 -22.187 1.00 47.75 189 VAL A C 1
ATOM 1538 O O . VAL A 1 189 ? 37.528 7.262 -22.411 1.00 47.75 189 VAL A O 1
#

Foldseek 3Di:
DDDDDDDDDPDDPDDDDPPDDDPDDPDDDDDDPDDDDPPDDPDPVVVVVVPPDDPPPPPPPDPPPPPPVPDPPVVVVVVVVVVVVVVVVVVVVVVVVVVVVVVVVVVVVVVVVVVVVVVVVVVVVVVLQVQAAPPPRHRAPDWDADPVGDTHHLVRPDPVCNPDPDDDPSVVVVVLVVVCADPVSHHDD

pLDDT: mean 73.24, std 19.62, range [37.34, 98.81]

Sequence (189 aa):
MASADSPRDGLRSTIIISSDAEMDEHQPPARKLRRKRPRTDYSYPVYEALFDDPAPSEMRQPPKKRKIPNLPNLGTVLETANQGIHNIFEAEHAKGKALEEEVQHLRAEITRKNGLVDRLETEVRELKHQCQCQICYTIPSGWRTLLCGHRYCPECLPPHWRNLRNVSSGYHWCYQELLGRDFYGQPRV

Secondary structure (DSSP, 8-state):
--------------------------PPPP--------------HHHHTTSSS---------------TT---HHHHHHHHHHHHHHHHHHHHHHHHHHHHHHHHHHHHHHHHHHHHHHHHHHHHHHHHHTS-TTT-S--SSPEEPTTS-EE-TTTS-GGGTT-SS-STHHHHHHHHHTTB-TTS-B--